Protein AF-A0A556QXB3-F1 (afdb_monomer_lite)

pLDDT: mean 83.66, std 12.21, range [44.59, 97.19]

Sequence (199 aa):
MVCLQQVVIGLSTYYIGLAGQTIAHSPTIVLRHITLFFALVALAYLLGACALFFQTKLSNVCWVYYYKKIFEELGGDIRLATAHNKIKTQNWIAGESFQTFQEASHTFVDGVSVFLNILFTVIAFTCVLGMQTSLAVCSALVLAALSMGLAKPLIQKLSKQIQSQKLDALQCRSSHLGQSIFGTIYFLAINIICRKHSA

Foldseek 3Di:
DLLVLLLLLLVLLLLQLQLVVCVPPDPVSSVVSPVSSVVSNVVSVVVVVVVVVVLVVVLVVVLVVVVVVVVCVCVVDPVCVDPVNVVVVCCCNVPPVSVVSSVVSVVVSVVVSVVSNLVSSLVSCCVRVNDPVSVVVVVVVVVVVVVVVVCVVVVVVVVVVVVVVVVVVVVVVVVVVVCVVVVVVVVVVVVVVVVVVVD

Radius of gyration: 28.88 Å; chains: 1; bounding box: 72×51×80 Å

Structure (mmCIF, N/CA/C/O backbone):
data_AF-A0A556QXB3-F1
#
_entry.id   AF-A0A556QXB3-F1
#
loop_
_atom_site.group_PDB
_atom_site.id
_atom_site.type_symbol
_atom_site.label_atom_id
_atom_site.label_alt_id
_atom_site.label_comp_id
_atom_site.label_asym_id
_atom_site.label_entity_id
_atom_site.label_seq_id
_atom_site.pdbx_PDB_ins_code
_atom_site.Cartn_x
_atom_site.Cartn_y
_atom_site.Cartn_z
_atom_site.occupancy
_atom_site.B_iso_or_equiv
_atom_site.auth_seq_id
_atom_site.auth_comp_id
_atom_site.auth_asym_id
_atom_site.auth_atom_id
_atom_site.pdbx_PDB_model_num
ATOM 1 N N . MET A 1 1 ? -8.702 -7.286 -6.454 1.00 85.94 1 MET A N 1
ATOM 2 C CA . MET A 1 1 ? -8.587 -5.997 -7.174 1.00 85.94 1 MET A CA 1
ATOM 3 C C . MET A 1 1 ? -7.267 -5.302 -6.889 1.00 85.94 1 MET A C 1
ATOM 5 O O . MET A 1 1 ? -6.533 -5.071 -7.834 1.00 85.94 1 MET A O 1
ATOM 9 N N . VAL A 1 2 ? -6.903 -5.076 -5.624 1.00 88.94 2 VAL A N 1
ATOM 10 C CA . VAL A 1 2 ? -5.624 -4.434 -5.246 1.00 88.94 2 VAL A CA 1
ATOM 11 C C . VAL A 1 2 ? -4.404 -5.169 -5.815 1.00 88.94 2 VAL A C 1
ATOM 13 O O . VAL A 1 2 ? -3.536 -4.540 -6.405 1.00 88.94 2 VAL A O 1
ATOM 16 N N . CYS A 1 3 ? -4.371 -6.506 -5.760 1.00 89.94 3 CYS A N 1
ATOM 17 C CA . CYS A 1 3 ? -3.279 -7.271 -6.376 1.00 89.94 3 CYS A CA 1
ATOM 18 C C . CYS A 1 3 ? -3.166 -7.021 -7.888 1.00 89.94 3 CYS A C 1
ATOM 20 O O . CYS A 1 3 ? -2.069 -6.835 -8.399 1.00 89.94 3 CYS A O 1
ATOM 22 N N . LEU A 1 4 ? -4.302 -6.972 -8.594 1.00 92.75 4 LEU A N 1
ATOM 23 C CA . LEU A 1 4 ? -4.335 -6.710 -10.034 1.00 92.75 4 LEU A CA 1
ATOM 24 C C . LEU A 1 4 ? -3.849 -5.290 -10.346 1.00 92.75 4 LEU A C 1
ATOM 26 O O . LEU A 1 4 ? -3.050 -5.111 -11.256 1.00 92.75 4 LEU A O 1
ATOM 30 N N . GLN A 1 5 ? -4.273 -4.299 -9.558 1.00 94.25 5 GLN A N 1
ATOM 31 C CA . GLN A 1 5 ? -3.773 -2.929 -9.665 1.00 94.25 5 GLN A CA 1
ATOM 32 C C . GLN A 1 5 ? -2.245 -2.884 -9.530 1.00 94.25 5 GLN A C 1
ATOM 34 O O . GLN A 1 5 ? -1.587 -2.255 -10.353 1.00 94.25 5 GLN A O 1
ATOM 39 N N . GLN A 1 6 ? -1.670 -3.580 -8.544 1.00 94.81 6 GLN A N 1
ATOM 40 C CA . GLN A 1 6 ? -0.217 -3.581 -8.346 1.00 94.81 6 GLN A CA 1
ATOM 41 C C . GLN A 1 6 ? 0.543 -4.308 -9.461 1.00 94.81 6 GLN A C 1
ATOM 43 O O . GLN A 1 6 ? 1.619 -3.857 -9.847 1.00 94.81 6 GLN A O 1
ATOM 48 N N . VAL A 1 7 ? -0.034 -5.360 -10.050 1.00 94.44 7 VAL A N 1
ATOM 49 C CA . VAL A 1 7 ? 0.522 -5.998 -11.257 1.00 94.44 7 VAL A CA 1
ATOM 50 C C . VAL A 1 7 ? 0.561 -5.009 -12.427 1.00 94.44 7 VAL A C 1
ATOM 52 O O . VAL A 1 7 ? 1.584 -4.894 -13.097 1.00 94.44 7 VAL A O 1
ATOM 55 N N . VAL A 1 8 ? -0.523 -4.258 -12.654 1.00 95.69 8 VAL A N 1
ATOM 56 C CA . VAL A 1 8 ? -0.597 -3.252 -13.729 1.00 95.69 8 VAL A CA 1
ATOM 57 C C . VAL A 1 8 ? 0.399 -2.110 -13.496 1.00 95.69 8 VAL A C 1
ATOM 59 O O . VAL A 1 8 ? 1.057 -1.679 -14.443 1.00 95.69 8 VAL A O 1
ATOM 62 N N . ILE A 1 9 ? 0.574 -1.660 -12.249 1.00 95.38 9 ILE A N 1
ATOM 63 C CA . ILE A 1 9 ? 1.597 -0.662 -11.902 1.00 95.38 9 ILE A CA 1
ATOM 64 C C . ILE A 1 9 ? 2.996 -1.215 -12.184 1.00 95.38 9 ILE A C 1
ATOM 66 O O . ILE A 1 9 ? 3.778 -0.548 -12.854 1.00 95.38 9 ILE A O 1
ATOM 70 N N . GLY A 1 10 ? 3.298 -2.445 -11.766 1.00 94.06 10 GLY A N 1
ATOM 71 C CA . GLY A 1 10 ? 4.579 -3.092 -12.059 1.00 94.06 10 GLY A CA 1
ATOM 72 C C . GLY A 1 10 ? 4.869 -3.204 -13.558 1.00 94.06 10 GLY A C 1
ATOM 73 O O . GLY A 1 10 ? 5.966 -2.873 -14.007 1.00 94.06 10 GLY A O 1
ATOM 74 N N . LEU A 1 11 ? 3.865 -3.592 -14.352 1.00 94.69 11 LEU A N 1
ATOM 75 C CA . LEU A 1 11 ? 3.938 -3.598 -15.817 1.00 94.69 11 LEU A CA 1
ATOM 76 C C . LEU A 1 11 ? 4.196 -2.199 -16.387 1.00 94.69 11 LEU A C 1
ATOM 78 O O . LEU A 1 11 ? 4.993 -2.053 -17.310 1.00 94.69 11 LEU A O 1
ATOM 82 N N . SER A 1 12 ? 3.572 -1.155 -15.834 1.00 96.06 12 SER A N 1
ATOM 83 C CA . SER A 1 12 ? 3.865 0.220 -16.250 1.00 96.06 12 SER A CA 1
ATOM 84 C C . SER A 1 12 ? 5.333 0.579 -15.976 1.00 96.06 12 SER A C 1
ATOM 86 O O . SER A 1 12 ? 6.027 1.062 -16.873 1.00 96.06 12 SER A O 1
ATOM 88 N N . THR A 1 13 ? 5.853 0.228 -14.795 1.00 93.81 13 THR A N 1
ATOM 89 C CA . THR A 1 13 ? 7.255 0.448 -14.415 1.00 93.81 13 THR A CA 1
ATOM 90 C C . THR A 1 13 ? 8.225 -0.283 -15.350 1.00 93.81 13 THR A C 1
ATOM 92 O O . THR A 1 13 ? 9.286 0.236 -15.699 1.00 93.81 13 THR A O 1
ATOM 95 N N . TYR A 1 14 ? 7.844 -1.466 -15.828 1.00 94.62 14 TYR A N 1
ATOM 96 C CA . TYR A 1 14 ? 8.603 -2.201 -16.835 1.00 94.62 14 TYR A CA 1
ATOM 97 C C . TYR A 1 14 ? 8.703 -1.425 -18.162 1.00 94.62 14 TYR A C 1
ATOM 99 O O . TYR A 1 14 ? 9.798 -1.265 -18.704 1.00 94.62 14 TYR A O 1
ATOM 107 N N . TYR A 1 15 ? 7.595 -0.867 -18.662 1.00 94.62 15 TYR A N 1
ATOM 108 C CA . TYR A 1 15 ? 7.603 -0.106 -19.918 1.00 94.62 15 TYR A CA 1
ATOM 109 C C . TYR A 1 15 ? 8.379 1.209 -19.840 1.00 94.62 15 TYR A C 1
ATOM 111 O O . TYR A 1 15 ? 9.057 1.558 -20.808 1.00 94.62 15 TYR A O 1
ATOM 119 N N . ILE A 1 16 ? 8.337 1.925 -18.711 1.00 93.00 16 ILE A N 1
ATOM 120 C CA . ILE A 1 16 ? 9.161 3.136 -18.559 1.00 93.00 16 ILE A CA 1
ATOM 121 C C . ILE A 1 16 ? 10.653 2.789 -18.474 1.00 93.00 16 ILE A C 1
ATOM 123 O O . ILE A 1 16 ? 11.480 3.491 -19.054 1.00 93.00 16 ILE A O 1
ATOM 127 N N . GLY A 1 17 ? 11.001 1.658 -17.851 1.00 90.62 17 GLY A N 1
ATOM 128 C CA . GLY A 1 17 ? 12.359 1.126 -17.898 1.00 90.62 17 GLY A CA 1
ATOM 129 C C . GLY A 1 17 ? 12.805 0.837 -19.335 1.00 90.62 17 GLY A C 1
ATOM 130 O O . GLY A 1 17 ? 13.884 1.265 -19.745 1.00 90.62 17 GLY A O 1
ATOM 131 N N . LEU A 1 18 ? 11.972 0.134 -20.116 1.00 91.81 18 LEU A N 1
ATOM 132 C CA . LEU A 1 18 ? 12.269 -0.193 -21.517 1.00 91.81 18 LEU A CA 1
ATOM 133 C C . LEU A 1 18 ? 12.433 1.064 -22.374 1.00 91.81 18 LEU A C 1
ATOM 135 O O . LEU A 1 18 ? 13.310 1.114 -23.239 1.00 91.81 18 LEU A O 1
ATOM 139 N N . ALA A 1 19 ? 11.611 2.090 -22.141 1.00 91.56 19 ALA A N 1
ATOM 140 C CA . ALA A 1 19 ? 11.754 3.385 -22.798 1.00 91.56 19 ALA A CA 1
ATOM 141 C C . ALA A 1 19 ? 13.130 4.007 -22.506 1.00 91.56 19 ALA A C 1
ATOM 143 O O . ALA A 1 19 ? 13.798 4.468 -23.429 1.00 91.56 19 ALA A O 1
ATOM 144 N N . GLY A 1 20 ? 13.586 3.943 -21.250 1.00 88.69 20 GLY A N 1
ATOM 145 C CA . GLY A 1 20 ? 14.919 4.398 -20.852 1.00 88.69 20 GLY A CA 1
ATOM 146 C C . GLY A 1 20 ? 16.049 3.629 -21.544 1.00 88.69 20 GLY A C 1
ATOM 147 O O . GLY A 1 20 ? 16.984 4.241 -22.052 1.00 88.69 20 GLY A O 1
ATOM 148 N N . GLN A 1 21 ? 15.944 2.301 -21.639 1.00 87.62 21 GLN A N 1
ATOM 149 C CA . GLN A 1 21 ? 16.959 1.466 -22.296 1.00 87.62 21 GLN A CA 1
ATOM 150 C C . GLN A 1 21 ? 17.029 1.698 -23.815 1.00 87.62 21 GLN A C 1
ATOM 152 O O . GLN A 1 21 ? 18.104 1.658 -24.411 1.00 87.62 21 GLN A O 1
ATOM 157 N N . THR A 1 22 ? 15.886 1.949 -24.455 1.00 89.38 22 THR A N 1
ATOM 158 C CA . THR A 1 22 ? 15.776 2.082 -25.920 1.00 89.38 22 THR A CA 1
ATOM 159 C C . THR A 1 22 ? 15.989 3.507 -26.436 1.00 89.38 22 THR A C 1
ATOM 161 O O . THR A 1 22 ? 15.937 3.729 -27.649 1.00 89.38 22 THR A O 1
ATOM 164 N N . ILE A 1 23 ? 16.295 4.461 -25.546 1.00 89.00 23 ILE A N 1
ATOM 165 C CA . ILE A 1 23 ? 16.375 5.894 -25.867 1.00 89.00 23 ILE A CA 1
ATOM 166 C C . ILE A 1 23 ? 17.389 6.222 -26.969 1.00 89.00 23 ILE A C 1
ATOM 168 O O . ILE A 1 23 ? 17.160 7.121 -27.772 1.00 89.00 23 ILE A O 1
ATOM 172 N N . ALA A 1 24 ? 18.479 5.454 -27.051 1.00 84.50 24 ALA A N 1
ATOM 173 C CA . ALA A 1 24 ? 19.550 5.667 -28.021 1.00 84.50 24 ALA A CA 1
ATOM 174 C C . ALA A 1 24 ? 19.296 5.021 -29.398 1.00 84.50 24 ALA A C 1
ATOM 176 O O . ALA A 1 24 ? 20.058 5.275 -30.324 1.00 84.50 24 ALA A O 1
ATOM 177 N N . HIS A 1 25 ? 18.282 4.156 -29.540 1.00 82.94 25 HIS A N 1
ATOM 178 C CA . HIS A 1 25 ? 18.105 3.335 -30.749 1.00 82.94 25 HIS A CA 1
ATOM 179 C C . HIS A 1 25 ? 17.054 3.893 -31.715 1.00 82.94 25 HIS A C 1
ATOM 181 O O . HIS A 1 25 ? 17.314 3.991 -32.911 1.00 82.94 25 HIS A O 1
ATOM 187 N N . SER A 1 26 ? 15.852 4.236 -31.235 1.00 88.69 26 SER A N 1
ATOM 188 C CA . SER A 1 26 ? 14.794 4.765 -32.106 1.00 88.69 26 SER A CA 1
ATOM 189 C C . SER A 1 26 ? 13.739 5.561 -31.329 1.00 88.69 26 SER A C 1
ATOM 191 O O . SER A 1 26 ? 13.094 5.001 -30.436 1.00 88.69 26 SER A O 1
ATOM 193 N N . PRO A 1 27 ? 13.474 6.828 -31.702 1.00 88.44 27 PRO A N 1
ATOM 194 C CA . PRO A 1 27 ? 12.491 7.665 -31.013 1.00 88.44 27 PRO A CA 1
ATOM 195 C C . PRO A 1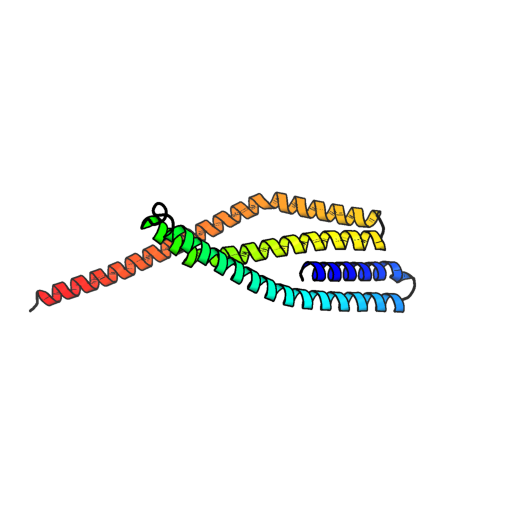 27 ? 11.060 7.117 -31.126 1.00 88.44 27 PRO A C 1
ATOM 197 O O . PRO A 1 27 ? 10.264 7.264 -30.201 1.00 88.44 27 PRO A O 1
ATOM 200 N N . THR A 1 28 ? 10.722 6.429 -32.220 1.00 91.06 28 THR A N 1
ATOM 201 C CA . THR A 1 28 ? 9.375 5.884 -32.451 1.00 91.06 28 THR A CA 1
ATOM 202 C C . THR A 1 28 ? 9.051 4.729 -31.500 1.00 91.06 28 THR A C 1
ATOM 204 O O . THR A 1 28 ? 7.928 4.615 -31.008 1.00 91.06 28 THR A O 1
ATOM 207 N N . ILE A 1 29 ? 10.043 3.883 -31.199 1.00 91.44 29 ILE A N 1
ATOM 208 C CA . ILE A 1 29 ? 9.900 2.767 -30.251 1.00 91.44 29 ILE A CA 1
ATOM 209 C C . ILE A 1 29 ? 9.751 3.300 -28.822 1.00 91.44 29 ILE A C 1
ATOM 211 O O . ILE A 1 29 ? 8.894 2.828 -28.073 1.00 91.44 29 ILE A O 1
ATOM 215 N N . VAL A 1 30 ? 10.540 4.317 -28.467 1.00 92.88 30 VAL A N 1
ATOM 216 C CA . VAL A 1 30 ? 10.474 4.991 -27.163 1.00 92.88 30 VAL A CA 1
ATOM 217 C C . VAL A 1 30 ? 9.092 5.602 -26.946 1.00 92.88 30 VAL A C 1
ATOM 219 O O . VAL A 1 30 ? 8.478 5.359 -25.908 1.00 92.88 30 VAL A O 1
ATOM 222 N N . LEU A 1 31 ? 8.561 6.318 -27.945 1.00 93.69 31 LEU A N 1
ATOM 223 C CA . LEU A 1 31 ? 7.226 6.912 -27.873 1.00 93.69 31 LEU A CA 1
ATOM 224 C C . LEU A 1 31 ? 6.158 5.846 -27.589 1.00 93.69 31 LEU A C 1
ATOM 226 O O . LEU A 1 31 ? 5.332 6.030 -26.700 1.00 93.69 31 LEU A O 1
ATOM 230 N N . ARG A 1 32 ? 6.221 4.694 -28.272 1.00 94.44 32 ARG A N 1
ATOM 231 C CA . ARG A 1 32 ? 5.293 3.575 -28.045 1.00 94.44 32 ARG A CA 1
ATOM 232 C C . ARG A 1 32 ? 5.353 3.054 -26.607 1.00 94.44 32 ARG A C 1
ATOM 234 O O . ARG A 1 32 ? 4.306 2.816 -26.009 1.00 94.44 32 ARG A O 1
ATOM 241 N N . HIS A 1 33 ? 6.549 2.876 -26.042 1.00 94.19 33 HIS A N 1
ATOM 242 C CA . HIS A 1 33 ? 6.704 2.435 -24.651 1.00 94.19 33 HIS A CA 1
ATOM 243 C C . HIS A 1 33 ? 6.162 3.467 -23.653 1.00 94.19 33 HIS A C 1
ATOM 245 O O . HIS A 1 33 ? 5.475 3.091 -22.706 1.00 94.19 33 HIS A O 1
ATOM 251 N N . ILE A 1 34 ? 6.392 4.761 -23.898 1.00 94.50 34 ILE A N 1
ATOM 252 C CA . ILE A 1 34 ? 5.845 5.846 -23.071 1.00 94.50 34 ILE A CA 1
ATOM 253 C C . ILE A 1 34 ? 4.310 5.865 -23.138 1.00 94.50 34 ILE A C 1
ATOM 255 O O . ILE A 1 34 ? 3.650 5.982 -22.105 1.00 94.50 34 ILE A O 1
ATOM 259 N N . THR A 1 35 ? 3.713 5.699 -24.321 1.00 96.00 35 THR A N 1
ATOM 260 C CA . THR A 1 35 ? 2.250 5.620 -24.460 1.00 96.00 35 THR A CA 1
ATOM 261 C C . THR A 1 35 ? 1.674 4.434 -23.684 1.00 96.00 35 THR A C 1
ATOM 263 O O . THR A 1 35 ? 0.687 4.595 -22.967 1.00 96.00 35 THR A O 1
ATOM 266 N N . LEU A 1 36 ? 2.303 3.257 -23.777 1.00 95.50 36 LEU A N 1
ATOM 267 C CA . LEU A 1 36 ? 1.885 2.071 -23.023 1.00 95.50 36 LEU A CA 1
ATOM 268 C C . LEU A 1 36 ? 2.019 2.268 -21.509 1.00 95.50 36 LEU A C 1
ATOM 270 O O . LEU A 1 36 ? 1.121 1.869 -20.769 1.00 95.50 36 LEU A O 1
ATOM 274 N N . PHE A 1 37 ? 3.088 2.927 -21.051 1.00 96.56 37 PHE A N 1
ATOM 275 C CA . PHE A 1 37 ? 3.251 3.311 -19.648 1.00 96.56 37 PHE A CA 1
ATOM 276 C C . PHE A 1 37 ? 2.049 4.126 -19.154 1.00 96.56 37 PHE A C 1
ATOM 278 O O . PHE A 1 37 ? 1.389 3.717 -18.198 1.00 96.56 37 PHE A O 1
ATOM 285 N N . PHE A 1 38 ? 1.706 5.225 -19.832 1.00 96.94 38 PHE A N 1
ATOM 286 C CA . PHE A 1 38 ? 0.586 6.073 -19.413 1.00 96.94 38 PHE A CA 1
ATOM 287 C C . PHE A 1 38 ? -0.769 5.363 -19.505 1.00 96.94 38 PHE A C 1
ATOM 289 O O . PHE A 1 38 ? -1.607 5.541 -18.620 1.00 96.94 38 PHE A O 1
ATOM 296 N N . ALA A 1 39 ? -0.983 4.523 -20.522 1.00 97.19 39 ALA A N 1
ATOM 297 C CA . ALA A 1 39 ? -2.210 3.737 -20.649 1.00 97.19 39 ALA A CA 1
ATOM 298 C C . ALA A 1 39 ? -2.396 2.764 -19.471 1.00 97.19 39 ALA A C 1
ATOM 300 O O . ALA A 1 39 ? -3.490 2.657 -18.913 1.00 97.19 39 ALA A O 1
ATOM 301 N N . LEU A 1 40 ? -1.323 2.088 -19.048 1.00 97.12 40 LEU A N 1
ATOM 302 C CA . LEU A 1 40 ? -1.359 1.176 -17.905 1.00 97.12 40 LEU A CA 1
ATOM 303 C C . LEU A 1 40 ? -1.519 1.917 -16.578 1.00 97.12 40 LEU A C 1
ATOM 305 O O . LEU A 1 40 ? -2.288 1.470 -15.732 1.00 97.12 40 LEU A O 1
ATOM 309 N N . VAL A 1 41 ? -0.861 3.064 -16.403 1.00 95.06 41 VAL A N 1
ATOM 310 C CA . VAL A 1 41 ? -1.058 3.914 -15.217 1.00 95.06 41 VAL A CA 1
ATOM 311 C C . VAL A 1 41 ? -2.518 4.366 -15.110 1.00 95.06 41 VAL A C 1
ATOM 313 O O . VAL A 1 41 ? -3.118 4.256 -14.041 1.00 95.06 41 VAL A O 1
ATOM 316 N N . ALA A 1 42 ? -3.130 4.797 -16.216 1.00 96.12 42 ALA A N 1
ATOM 317 C CA . ALA A 1 42 ? -4.546 5.160 -16.241 1.00 96.12 42 ALA A CA 1
ATOM 318 C C . ALA A 1 42 ? -5.450 3.974 -15.857 1.00 96.12 42 ALA A C 1
ATOM 320 O O . ALA A 1 42 ? -6.352 4.120 -15.029 1.00 96.12 42 ALA A O 1
ATOM 321 N N . LEU A 1 43 ? -5.173 2.780 -16.391 1.00 96.12 43 LEU A N 1
ATOM 322 C CA . LEU A 1 43 ? -5.896 1.561 -16.026 1.00 96.12 43 LEU A CA 1
ATOM 323 C C . LEU A 1 43 ? -5.724 1.211 -14.539 1.00 96.12 43 LEU A C 1
ATOM 325 O O . LEU A 1 43 ? -6.695 0.846 -13.877 1.00 96.12 43 LEU A O 1
ATOM 329 N N . ALA A 1 44 ? -4.516 1.352 -13.991 1.00 94.94 44 ALA A N 1
ATOM 330 C CA . ALA A 1 44 ? -4.258 1.133 -12.574 1.00 94.94 44 ALA A CA 1
ATOM 331 C C . ALA A 1 44 ? -5.064 2.096 -11.691 1.00 94.94 44 ALA A C 1
ATOM 333 O O . ALA A 1 44 ? -5.607 1.669 -10.672 1.00 94.94 44 ALA A O 1
ATOM 334 N N . TYR A 1 45 ? -5.202 3.364 -12.086 1.00 93.62 45 TYR A N 1
ATOM 335 C CA . TYR A 1 45 ? -6.039 4.318 -11.354 1.00 93.62 45 TYR A CA 1
ATOM 336 C C . TYR A 1 45 ? -7.525 3.955 -11.394 1.00 93.62 45 TYR A C 1
ATOM 338 O O . TYR A 1 45 ? -8.190 4.032 -10.360 1.00 93.62 45 TYR A O 1
ATOM 346 N N . LEU A 1 46 ? -8.037 3.484 -12.535 1.00 94.81 46 LEU A N 1
ATOM 347 C CA . LEU A 1 46 ? -9.412 2.980 -12.625 1.00 94.81 46 LEU A CA 1
ATOM 348 C C . LEU A 1 46 ? -9.631 1.775 -11.701 1.00 94.81 46 LEU A C 1
ATOM 350 O O . LEU A 1 46 ? -10.605 1.733 -10.948 1.00 94.81 46 LEU A O 1
ATOM 354 N N . LEU A 1 47 ? -8.694 0.823 -11.694 1.00 94.25 47 LEU A N 1
ATOM 355 C CA . LEU A 1 47 ? -8.739 -0.325 -10.786 1.00 94.25 47 LEU A CA 1
ATOM 356 C C . LEU A 1 47 ? -8.665 0.098 -9.314 1.00 94.25 47 LEU A C 1
ATOM 358 O O . LEU A 1 47 ? -9.357 -0.493 -8.485 1.00 94.25 47 LEU A O 1
ATOM 362 N N . GLY A 1 48 ? -7.872 1.124 -8.996 1.00 91.69 48 GLY A N 1
ATOM 363 C CA . GLY A 1 48 ? -7.783 1.705 -7.657 1.00 91.69 48 GLY A CA 1
ATOM 364 C C . GLY A 1 48 ? -9.104 2.316 -7.192 1.00 91.69 48 GLY A C 1
ATOM 365 O O . GLY A 1 48 ? -9.549 2.041 -6.078 1.00 91.69 48 GLY A O 1
ATOM 366 N N . ALA A 1 49 ? -9.792 3.057 -8.064 1.00 90.56 49 ALA A N 1
ATOM 367 C CA . ALA A 1 49 ? -11.119 3.594 -7.766 1.00 90.56 49 ALA A CA 1
ATOM 368 C C . ALA A 1 49 ? -12.139 2.473 -7.489 1.00 90.56 49 ALA A C 1
ATOM 370 O O . ALA A 1 49 ? -12.898 2.538 -6.520 1.00 90.56 49 ALA A O 1
ATOM 371 N N . CYS A 1 50 ? -12.119 1.396 -8.282 1.00 90.88 50 CYS A N 1
ATOM 372 C CA . CYS A 1 50 ? -12.956 0.225 -8.019 1.00 90.88 50 CYS A CA 1
ATOM 373 C C . CYS A 1 50 ? -12.578 -0.476 -6.705 1.00 90.88 50 CYS A C 1
ATOM 375 O O . CYS A 1 50 ? -13.460 -0.914 -5.967 1.00 90.88 50 CYS A O 1
ATOM 377 N N . ALA A 1 51 ? -11.285 -0.595 -6.395 1.00 89.94 51 ALA A N 1
ATOM 378 C CA . ALA A 1 51 ? -10.813 -1.231 -5.170 1.00 89.94 51 ALA A CA 1
ATOM 379 C C . ALA A 1 51 ? -11.330 -0.511 -3.916 1.00 89.94 51 ALA A C 1
ATOM 381 O O . ALA A 1 51 ? -11.779 -1.188 -2.989 1.00 89.94 51 ALA A O 1
ATOM 382 N N . LEU A 1 52 ? -11.359 0.826 -3.931 1.00 88.44 52 LEU A N 1
ATOM 383 C CA . LEU A 1 52 ? -11.898 1.639 -2.840 1.00 88.44 52 LEU A CA 1
ATOM 384 C C . LEU A 1 52 ? -13.364 1.291 -2.541 1.00 88.44 52 LEU A C 1
ATOM 386 O O . LEU A 1 52 ? -13.733 1.069 -1.391 1.00 88.44 52 LEU A O 1
ATOM 390 N N . PHE A 1 53 ? -14.190 1.143 -3.581 1.00 88.81 53 PHE A N 1
ATOM 391 C CA . PHE A 1 53 ? -15.593 0.750 -3.421 1.00 88.81 53 PHE A CA 1
ATOM 392 C C . PHE A 1 53 ? -15.742 -0.611 -2.718 1.00 88.81 53 PHE A C 1
ATOM 394 O O . PHE A 1 53 ? -16.542 -0.767 -1.790 1.00 88.81 53 PHE A O 1
ATOM 401 N N . PHE A 1 54 ? -14.948 -1.606 -3.126 1.00 87.00 54 PHE A N 1
ATOM 402 C CA . PHE A 1 54 ? -14.972 -2.929 -2.496 1.00 87.00 54 PHE A CA 1
ATOM 403 C C . PHE A 1 54 ? -14.454 -2.907 -1.059 1.00 87.00 54 PHE A C 1
ATOM 405 O O . PHE A 1 54 ? -14.970 -3.639 -0.218 1.00 87.00 54 PHE A O 1
ATOM 412 N N . GLN A 1 55 ? -13.468 -2.066 -0.769 1.00 86.94 55 GLN A N 1
ATOM 413 C CA . GLN A 1 55 ? -12.908 -1.904 0.564 1.00 86.94 55 GLN A CA 1
ATOM 414 C C . GLN A 1 55 ? -13.924 -1.308 1.539 1.00 86.94 55 GLN A C 1
ATOM 416 O O . GLN A 1 55 ? -14.126 -1.862 2.619 1.00 86.94 55 GLN A O 1
ATOM 421 N N . THR A 1 56 ? -14.644 -0.256 1.138 1.00 87.75 56 THR A N 1
ATOM 422 C CA . THR A 1 56 ? -15.736 0.301 1.949 1.00 87.75 56 THR A CA 1
ATOM 423 C C . THR A 1 56 ? -16.832 -0.740 2.184 1.00 87.75 56 THR A C 1
ATOM 425 O O . THR A 1 56 ? -17.313 -0.901 3.306 1.00 87.75 56 THR A O 1
ATOM 428 N N . LYS A 1 57 ? -17.197 -1.510 1.149 1.00 88.75 57 LYS A N 1
ATOM 429 C CA . LYS A 1 57 ? -18.177 -2.596 1.281 1.00 88.75 57 LYS A CA 1
ATOM 430 C C . LYS A 1 57 ? -17.707 -3.674 2.262 1.00 88.75 57 LYS A C 1
ATOM 432 O O . LYS A 1 57 ? -18.498 -4.118 3.090 1.00 88.75 57 LYS A O 1
ATOM 437 N N . LEU A 1 58 ? -16.438 -4.076 2.191 1.00 84.88 58 LEU A N 1
ATOM 438 C CA . LEU A 1 58 ? -15.845 -5.053 3.102 1.00 84.88 58 LEU A CA 1
ATOM 439 C C . LEU A 1 58 ? -15.859 -4.544 4.547 1.00 84.88 58 LEU A C 1
ATOM 441 O O . LEU A 1 58 ? -16.305 -5.267 5.434 1.00 84.88 58 LEU A O 1
ATOM 445 N N . SER A 1 59 ? -15.446 -3.293 4.768 1.00 87.75 59 SER A N 1
ATOM 446 C CA . SER A 1 59 ? -15.463 -2.656 6.087 1.00 87.75 59 SER A CA 1
ATOM 447 C C . SER A 1 59 ? -16.866 -2.680 6.705 1.00 87.75 59 SER A C 1
ATOM 449 O O . SER A 1 59 ? -17.041 -3.124 7.840 1.00 87.75 59 SER A O 1
ATOM 451 N N . ASN A 1 60 ? -17.890 -2.336 5.916 1.00 88.56 60 ASN A N 1
ATOM 452 C CA . ASN A 1 60 ? -19.285 -2.376 6.356 1.00 88.56 60 ASN A CA 1
ATOM 453 C C . ASN A 1 60 ? -19.758 -3.795 6.710 1.00 88.56 60 ASN A C 1
ATOM 455 O O . ASN A 1 60 ? -20.460 -3.979 7.703 1.00 88.56 60 ASN A O 1
ATOM 459 N N . VAL A 1 61 ? -19.379 -4.811 5.929 1.00 89.81 61 VAL A N 1
ATOM 460 C CA . VAL A 1 61 ? -19.742 -6.210 6.218 1.00 89.81 61 VAL A CA 1
ATOM 461 C C . VAL A 1 61 ? -19.071 -6.697 7.503 1.00 89.81 61 VAL A C 1
ATOM 463 O O . VAL A 1 61 ? -19.742 -7.281 8.355 1.00 89.81 61 VAL A O 1
ATOM 466 N N . CYS A 1 62 ? -17.774 -6.427 7.674 1.00 87.19 62 CYS A N 1
ATOM 467 C CA . CYS A 1 62 ? -17.039 -6.764 8.894 1.00 87.19 62 CYS A CA 1
ATOM 468 C C . CYS A 1 62 ? -17.648 -6.079 10.121 1.00 87.19 62 CYS A C 1
ATOM 470 O O . CYS A 1 62 ? -17.824 -6.722 11.154 1.00 87.19 62 CYS A O 1
ATOM 472 N N . TRP A 1 63 ? -18.030 -4.809 9.982 1.00 89.69 63 TRP A N 1
ATOM 473 C CA . TRP A 1 63 ? -18.703 -4.051 11.027 1.00 89.69 63 TRP A CA 1
ATOM 474 C C . TRP A 1 63 ? -20.040 -4.680 11.436 1.00 89.69 63 TRP A C 1
ATOM 476 O O . TRP A 1 63 ? -20.262 -4.940 12.617 1.00 89.69 63 TRP A O 1
ATOM 486 N N . VAL A 1 64 ? -20.911 -4.994 10.472 1.00 89.50 64 VAL A N 1
ATOM 487 C CA . VAL A 1 64 ? -22.216 -5.623 10.745 1.00 89.50 64 VAL A CA 1
ATOM 488 C C . VAL A 1 64 ? -22.050 -6.990 11.408 1.00 89.50 64 VAL A C 1
ATOM 490 O O . VAL A 1 64 ? -22.783 -7.312 12.344 1.00 89.50 64 VAL A O 1
ATOM 493 N N . TYR A 1 65 ? -21.093 -7.796 10.946 1.00 90.50 65 TYR A N 1
ATOM 494 C CA . TYR A 1 65 ? -20.810 -9.101 11.541 1.00 90.50 65 TYR A CA 1
ATOM 495 C C . TYR A 1 65 ? -20.309 -8.969 12.984 1.00 90.50 65 TYR A C 1
ATOM 497 O O . TYR A 1 65 ? -20.815 -9.643 13.880 1.00 90.50 65 TYR A O 1
ATOM 505 N N . TYR A 1 66 ? -19.361 -8.060 13.220 1.00 90.38 66 TYR A N 1
ATOM 506 C CA . TYR A 1 66 ? -18.848 -7.767 14.554 1.00 90.38 66 TYR A CA 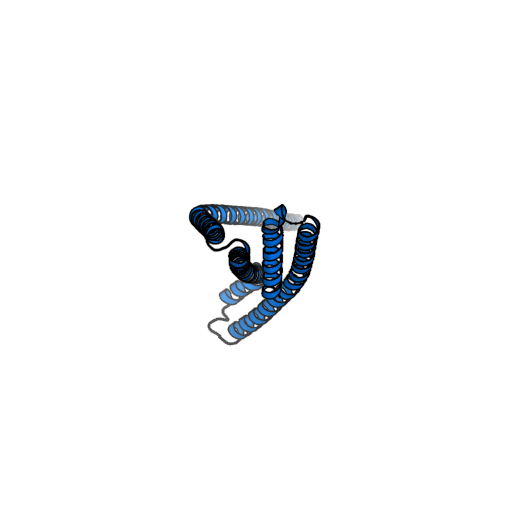1
ATOM 507 C C . TYR A 1 66 ? -19.959 -7.297 15.497 1.00 90.38 66 TYR A C 1
ATOM 509 O O . TYR A 1 66 ? -20.075 -7.803 16.611 1.00 90.38 66 TYR A O 1
ATOM 517 N N . TYR A 1 67 ? -20.813 -6.383 15.031 1.00 89.06 67 TYR A N 1
ATOM 518 C CA . TYR A 1 67 ? -21.946 -5.875 15.796 1.00 89.06 67 TYR A CA 1
ATOM 519 C C . TYR A 1 67 ? -22.876 -7.010 16.237 1.00 89.06 67 TYR A C 1
ATOM 521 O O . TYR A 1 67 ? -23.157 -7.144 17.426 1.00 89.06 67 TYR A O 1
ATOM 529 N N . LYS A 1 68 ? -23.311 -7.865 15.301 1.00 88.94 68 LYS A N 1
ATOM 530 C CA . LYS A 1 68 ? -24.189 -9.004 15.616 1.00 88.94 68 LYS A CA 1
ATOM 531 C C . LYS A 1 68 ? -23.556 -9.935 16.647 1.00 88.94 68 LYS A C 1
ATOM 533 O O . LYS A 1 68 ? -24.189 -10.242 17.652 1.00 88.94 68 LYS A O 1
ATOM 538 N N . LYS A 1 69 ? -22.287 -10.292 16.441 1.00 90.12 69 LYS A N 1
ATOM 539 C CA . LYS A 1 69 ? -21.549 -11.181 17.339 1.00 90.12 69 LYS A CA 1
ATOM 540 C C . LYS A 1 69 ? -21.433 -10.617 18.759 1.00 90.12 69 LYS A C 1
ATOM 542 O O . LYS A 1 69 ? -21.648 -11.344 19.721 1.00 90.12 69 LYS A O 1
ATOM 547 N N . ILE A 1 70 ? -21.140 -9.323 18.904 1.00 88.31 70 ILE A N 1
ATOM 548 C CA . ILE A 1 70 ? -21.040 -8.681 20.223 1.00 88.31 70 ILE A CA 1
ATOM 549 C C . ILE A 1 70 ? -22.381 -8.721 20.962 1.00 88.31 70 ILE A C 1
ATOM 551 O O . ILE A 1 70 ? -22.399 -8.992 22.159 1.00 88.31 70 ILE A O 1
ATOM 555 N N . PHE A 1 71 ? -23.500 -8.467 20.279 1.00 85.62 71 PHE A N 1
ATOM 556 C CA . PHE A 1 71 ? -24.822 -8.522 20.912 1.00 85.62 71 PHE A CA 1
ATOM 557 C C . PHE A 1 71 ? -25.234 -9.946 21.298 1.00 85.62 71 PHE A C 1
ATOM 559 O O . PHE A 1 71 ? -25.826 -10.130 22.361 1.00 85.62 71 PHE A O 1
ATOM 566 N N . GLU A 1 72 ? -24.891 -10.943 20.483 1.00 88.56 72 GLU A N 1
ATOM 567 C CA . GLU A 1 72 ? -25.092 -12.357 20.816 1.00 88.56 72 GLU A CA 1
ATOM 568 C C . GLU A 1 72 ? -24.276 -12.764 22.053 1.00 88.56 72 GLU A C 1
ATOM 570 O O . GLU A 1 72 ? -24.824 -13.367 22.975 1.00 88.56 72 GLU A O 1
ATOM 575 N N . GLU A 1 73 ? -23.002 -12.367 22.139 1.00 86.88 73 GLU A N 1
ATOM 576 C CA . GLU A 1 73 ? -22.143 -12.659 23.296 1.00 86.88 73 GLU A CA 1
ATOM 577 C C . GLU A 1 73 ? -22.596 -11.917 24.569 1.00 86.88 73 GLU A C 1
ATOM 579 O O . GLU A 1 73 ? -22.652 -12.516 25.644 1.00 86.88 73 GLU A O 1
ATOM 584 N N . LEU A 1 74 ? -22.986 -10.637 24.468 1.00 85.56 74 LEU A N 1
ATOM 585 C CA . LEU A 1 74 ? -23.492 -9.873 25.619 1.00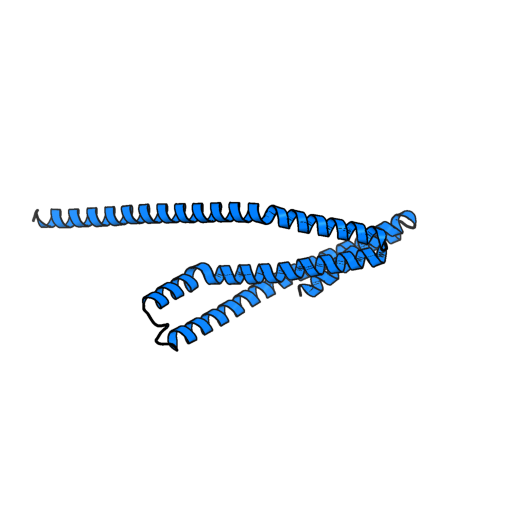 85.56 74 LEU A CA 1
ATOM 586 C C . LEU A 1 74 ? -24.853 -10.377 26.118 1.00 85.56 74 LEU A C 1
ATOM 588 O O . LEU A 1 74 ? -25.161 -10.229 27.301 1.00 85.56 74 LEU A O 1
ATOM 592 N N . GLY A 1 75 ? -25.687 -10.892 25.212 1.00 81.56 75 GLY A N 1
ATOM 593 C CA . GLY A 1 75 ? -26.995 -11.458 25.534 1.00 81.56 75 GLY A CA 1
ATOM 594 C C . GLY A 1 75 ? -26.917 -12.891 26.064 1.00 81.56 75 GLY A C 1
ATOM 595 O O . GLY A 1 75 ? -27.756 -13.276 26.874 1.00 81.56 75 GLY A O 1
ATOM 596 N N . GLY A 1 76 ? -25.917 -13.662 25.626 1.00 83.62 76 GLY A N 1
ATOM 597 C CA . GLY A 1 76 ? -25.745 -15.074 25.973 1.00 83.62 76 GLY A CA 1
ATOM 598 C C . GLY A 1 76 ? -25.015 -15.334 27.293 1.00 83.62 76 GLY A C 1
ATOM 599 O O . GLY A 1 76 ? -25.264 -16.363 27.919 1.00 83.62 76 GLY A O 1
ATOM 600 N N . ASP A 1 77 ? -24.149 -14.422 27.749 1.00 85.31 77 ASP A N 1
ATOM 601 C CA . ASP A 1 77 ? -23.403 -14.584 29.003 1.00 85.31 77 ASP A CA 1
ATOM 602 C C . ASP A 1 77 ? -23.866 -13.596 30.088 1.00 85.31 77 ASP A C 1
ATOM 604 O O . ASP A 1 77 ? -23.606 -12.389 30.043 1.00 85.31 77 ASP A O 1
ATOM 608 N N . ILE A 1 78 ? -24.503 -14.134 31.135 1.00 80.25 78 ILE A N 1
ATOM 609 C CA . ILE A 1 78 ? -24.970 -13.379 32.309 1.00 80.25 78 ILE A CA 1
ATOM 610 C C . ILE A 1 78 ? -23.817 -12.613 32.985 1.00 80.25 78 ILE A C 1
ATOM 612 O O . ILE A 1 78 ? -24.040 -11.531 33.531 1.00 80.25 78 ILE A O 1
ATOM 616 N N . ARG A 1 79 ? -22.574 -13.115 32.916 1.00 81.81 79 ARG A N 1
ATOM 617 C CA . ARG A 1 79 ? -21.389 -12.449 33.491 1.00 81.81 79 ARG A CA 1
ATOM 618 C C . ARG A 1 79 ? -21.030 -11.166 32.746 1.00 81.81 79 ARG A C 1
ATOM 620 O O . ARG A 1 79 ? -20.509 -10.226 33.346 1.00 81.81 79 ARG A O 1
ATOM 627 N N . LEU A 1 80 ? -21.312 -11.117 31.447 1.00 79.44 80 LEU A N 1
ATOM 628 C CA . LEU A 1 80 ? -21.050 -9.959 30.597 1.00 79.44 80 LEU A CA 1
ATOM 629 C C . LEU A 1 80 ? -22.224 -8.975 30.591 1.00 79.44 80 LEU A C 1
ATOM 631 O O . LEU A 1 80 ? -22.000 -7.782 30.402 1.00 79.44 80 LEU A O 1
ATOM 635 N N . ALA A 1 81 ? -23.440 -9.427 30.903 1.00 78.81 81 ALA A N 1
ATOM 636 C CA . ALA A 1 81 ? -24.674 -8.638 30.895 1.00 78.81 81 ALA A CA 1
ATOM 637 C C . ALA A 1 81 ? -24.840 -7.634 32.064 1.00 78.81 81 ALA A C 1
ATOM 639 O O . ALA A 1 81 ? -25.964 -7.216 32.370 1.00 78.81 81 ALA A O 1
ATOM 640 N N . THR A 1 82 ? -23.753 -7.207 32.712 1.00 85.56 82 THR A N 1
ATOM 641 C CA . THR A 1 82 ? -23.798 -6.189 33.775 1.00 85.56 82 THR A CA 1
ATOM 642 C C . THR A 1 82 ? -24.133 -4.802 33.213 1.00 85.56 82 THR A C 1
ATOM 644 O O . THR A 1 82 ? -23.820 -4.485 32.064 1.00 85.56 82 THR A O 1
ATOM 647 N N . ALA A 1 83 ? -24.749 -3.934 34.024 1.00 82.88 83 ALA A N 1
ATOM 648 C CA . ALA A 1 83 ? -25.081 -2.564 33.614 1.00 82.88 83 ALA A CA 1
ATOM 649 C C . ALA A 1 83 ? -23.835 -1.760 33.192 1.00 82.88 83 ALA A C 1
ATOM 651 O O . ALA A 1 83 ? -23.871 -1.032 32.203 1.00 82.88 83 ALA A O 1
ATOM 652 N N . HIS A 1 84 ? -22.714 -1.954 33.896 1.00 84.31 84 HIS A N 1
ATOM 653 C CA . HIS A 1 84 ? -21.439 -1.321 33.559 1.00 84.31 84 HIS A CA 1
ATOM 654 C C . HIS A 1 84 ? -20.928 -1.753 32.175 1.00 84.31 84 HIS A C 1
ATOM 656 O O . HIS A 1 84 ? -20.576 -0.908 31.352 1.00 84.31 84 HIS A O 1
ATOM 662 N N . ASN A 1 85 ? -20.947 -3.058 31.886 1.00 83.75 85 ASN A N 1
ATOM 663 C CA . ASN A 1 85 ? -20.501 -3.587 30.598 1.00 83.75 85 ASN A CA 1
ATOM 664 C C . ASN A 1 85 ? -21.425 -3.169 29.454 1.00 83.75 85 ASN A C 1
ATOM 666 O O . ASN A 1 85 ? -20.934 -2.808 28.392 1.00 83.75 85 ASN A O 1
ATOM 670 N N . LYS A 1 86 ? -22.746 -3.144 29.668 1.00 82.88 86 LYS A N 1
ATOM 671 C CA . LYS A 1 86 ? -23.711 -2.660 28.667 1.00 82.88 86 LYS A CA 1
ATOM 672 C C . LYS A 1 86 ? -23.425 -1.216 28.258 1.00 82.88 86 LYS A C 1
ATOM 674 O O . LYS A 1 86 ? -23.334 -0.941 27.067 1.00 82.88 86 LYS A O 1
ATOM 679 N N . ILE A 1 87 ? -23.207 -0.323 29.228 1.00 83.88 87 ILE A N 1
ATOM 680 C CA . ILE A 1 87 ? -22.865 1.084 28.963 1.00 83.88 87 ILE A CA 1
ATOM 681 C C . ILE A 1 87 ? -21.524 1.183 28.227 1.00 83.88 87 ILE A C 1
ATOM 683 O O . ILE A 1 87 ? -21.412 1.901 27.236 1.00 83.88 87 ILE A O 1
ATOM 687 N N . LYS A 1 88 ? -20.504 0.435 28.666 1.00 84.31 88 LYS A N 1
ATOM 688 C CA . LYS A 1 88 ? -19.179 0.446 28.032 1.00 84.31 88 LYS A CA 1
ATOM 689 C C . LYS A 1 88 ? -19.225 -0.061 26.587 1.00 84.31 88 LYS A C 1
ATOM 691 O O . LYS A 1 88 ? -18.664 0.578 25.701 1.00 84.31 88 LYS A O 1
ATOM 696 N N . THR A 1 89 ? -19.922 -1.166 26.340 1.00 85.06 89 THR A N 1
ATOM 697 C CA . THR A 1 89 ? -20.118 -1.727 24.999 1.00 85.06 89 THR A CA 1
ATOM 698 C C . THR A 1 89 ? -20.931 -0.784 24.121 1.00 85.06 89 THR A C 1
ATOM 700 O O . THR A 1 89 ? -20.568 -0.568 22.971 1.00 85.06 89 THR A O 1
ATOM 703 N N . GLN A 1 90 ? -21.986 -0.162 24.652 1.00 82.81 90 GLN A N 1
ATOM 704 C CA . GLN A 1 90 ? -22.767 0.828 23.915 1.00 82.81 90 GLN A CA 1
ATOM 705 C C . GLN A 1 90 ? -21.914 2.041 23.525 1.00 82.81 90 GLN A C 1
ATOM 707 O O . GLN A 1 90 ? -21.975 2.469 22.377 1.00 82.81 90 GLN A O 1
ATOM 712 N N . ASN A 1 91 ? -21.070 2.544 24.430 1.00 82.50 91 ASN A N 1
ATOM 713 C CA . ASN A 1 91 ? -20.141 3.639 24.138 1.00 82.50 91 ASN A CA 1
ATOM 714 C C . ASN A 1 91 ? -19.100 3.245 23.079 1.00 82.50 91 ASN A C 1
ATOM 716 O O . ASN A 1 91 ? -18.808 4.031 22.183 1.00 82.50 91 ASN A O 1
ATOM 720 N N . TRP A 1 92 ? -18.575 2.018 23.136 1.00 86.25 92 TRP A N 1
ATOM 721 C CA . TRP A 1 92 ? -17.656 1.489 22.125 1.00 86.25 92 TRP A CA 1
ATOM 722 C C . TRP A 1 92 ? -18.315 1.383 20.743 1.00 86.25 92 TRP A C 1
ATOM 724 O O . TRP A 1 92 ? -17.764 1.843 19.739 1.00 86.25 92 TRP A O 1
ATOM 734 N N . ILE A 1 93 ? -19.520 0.812 20.694 1.00 84.88 93 ILE A N 1
ATOM 735 C CA . ILE A 1 93 ? -20.287 0.602 19.465 1.00 84.88 93 ILE A CA 1
ATOM 736 C C . ILE A 1 93 ? -20.729 1.931 18.843 1.00 84.88 93 ILE A C 1
ATOM 738 O O . ILE A 1 93 ? -20.609 2.110 17.635 1.00 84.88 93 ILE A O 1
ATOM 742 N N . ALA A 1 94 ? -21.228 2.861 19.657 1.00 78.94 94 ALA A N 1
ATOM 743 C CA . ALA A 1 94 ? -21.726 4.152 19.191 1.00 78.94 94 ALA A CA 1
ATOM 744 C C . ALA A 1 94 ? -20.607 5.163 18.888 1.00 78.94 94 ALA A C 1
ATOM 746 O O . ALA A 1 94 ? -20.830 6.090 18.113 1.00 78.94 94 ALA A O 1
ATOM 747 N N . GLY A 1 95 ? -19.434 5.012 19.510 1.00 76.88 95 GLY A N 1
ATOM 748 C CA . GLY A 1 95 ? -18.342 5.982 19.431 1.00 76.88 95 GLY A CA 1
ATOM 749 C C . GLY A 1 95 ? -17.249 5.622 18.428 1.00 76.88 95 GLY A C 1
ATOM 750 O O . GLY A 1 95 ? -17.086 6.286 17.410 1.00 76.88 95 GLY A O 1
ATOM 751 N N . GLU A 1 96 ? -16.451 4.602 18.740 1.00 78.88 96 GLU A N 1
ATOM 752 C CA . GLU A 1 96 ? -15.103 4.455 18.159 1.00 78.88 96 GLU A CA 1
ATOM 753 C C . GLU A 1 96 ? -14.968 3.276 17.199 1.00 78.88 96 GLU A C 1
ATOM 755 O O . GLU A 1 96 ? -14.117 3.256 16.307 1.00 78.88 96 GLU A O 1
ATOM 760 N N . SER A 1 97 ? -15.806 2.267 17.379 1.00 83.75 97 SER A N 1
ATOM 761 C CA . SER A 1 97 ? -15.628 0.976 16.726 1.00 83.75 97 SER A CA 1
ATOM 762 C C . SER A 1 97 ? -15.813 1.033 15.205 1.00 83.75 97 SER A C 1
ATOM 764 O O . SER A 1 97 ? -14.964 0.505 14.492 1.00 83.75 97 SER A O 1
ATOM 766 N N . PHE A 1 98 ? -16.821 1.741 14.681 1.00 83.31 98 PHE A N 1
ATOM 767 C CA . PHE A 1 98 ? -16.994 1.910 13.229 1.00 83.31 98 PHE A CA 1
ATOM 768 C C . PHE A 1 98 ? -15.764 2.550 12.565 1.00 83.31 98 PHE A C 1
ATOM 770 O O . PHE A 1 98 ? -15.239 2.016 11.587 1.00 83.31 98 PHE A O 1
ATOM 777 N N . GLN A 1 99 ? -15.255 3.648 13.138 1.00 84.62 99 GLN A N 1
ATOM 778 C CA . GLN A 1 99 ? -14.048 4.321 12.643 1.00 84.62 99 GLN A CA 1
ATOM 779 C C . GLN A 1 99 ? -12.821 3.409 12.741 1.00 84.62 99 GLN A C 1
ATOM 781 O O . GLN A 1 99 ? -12.007 3.362 11.824 1.00 84.62 99 GLN A O 1
ATOM 786 N N . THR A 1 100 ? -12.724 2.622 13.814 1.00 86.00 100 THR A N 1
ATOM 787 C CA . THR A 1 100 ? -11.640 1.652 14.001 1.00 86.00 100 THR A CA 1
ATOM 788 C C . THR A 1 100 ? -11.647 0.581 12.908 1.00 86.00 100 THR A C 1
ATOM 790 O O . THR A 1 100 ? -10.595 0.257 12.362 1.00 86.00 100 THR A O 1
ATOM 793 N N . PHE A 1 101 ? -12.815 0.041 12.543 1.00 84.88 101 PHE A N 1
ATOM 794 C CA . PHE A 1 101 ? -12.927 -0.950 11.466 1.00 84.88 101 PHE A CA 1
ATOM 795 C C . PHE A 1 101 ? -12.639 -0.360 10.086 1.00 84.88 101 PHE A C 1
ATOM 797 O O . PHE A 1 101 ? -12.005 -1.029 9.265 1.00 84.88 101 PHE A O 1
ATOM 804 N N . GLN A 1 102 ? -13.065 0.878 9.827 1.00 85.31 102 GLN A N 1
ATOM 805 C CA . GLN A 1 102 ? -12.685 1.593 8.610 1.00 85.31 102 GLN A CA 1
ATOM 806 C C . GLN A 1 102 ? -11.165 1.723 8.524 1.00 85.31 102 GLN A C 1
ATOM 808 O O . GLN A 1 102 ? -10.573 1.205 7.577 1.00 85.31 102 GLN A O 1
ATOM 813 N N . GLU A 1 103 ? -10.527 2.285 9.547 1.00 86.19 103 GLU A N 1
ATOM 814 C CA . GLU A 1 103 ? -9.083 2.527 9.559 1.00 86.19 103 GLU A CA 1
ATOM 815 C C . GLU A 1 103 ? -8.264 1.232 9.485 1.00 86.19 103 GLU A C 1
ATOM 817 O O . GLU A 1 103 ? -7.294 1.143 8.732 1.00 86.19 103 GLU A O 1
ATOM 822 N N . ALA A 1 104 ? -8.677 0.186 10.206 1.00 85.50 104 ALA A N 1
ATOM 823 C CA . ALA A 1 104 ? -8.010 -1.112 10.172 1.00 85.50 104 ALA A CA 1
ATOM 824 C C . ALA A 1 104 ? -8.102 -1.761 8.782 1.00 85.50 104 ALA A C 1
ATOM 826 O O . ALA A 1 104 ? -7.107 -2.275 8.267 1.00 85.50 104 ALA A O 1
ATOM 827 N N . SER A 1 105 ? -9.281 -1.711 8.151 1.00 86.06 105 SER A N 1
ATOM 828 C CA . SER A 1 105 ? -9.471 -2.233 6.792 1.00 86.06 105 SER A CA 1
ATOM 829 C C . SER A 1 105 ? -8.695 -1.430 5.744 1.00 86.06 105 SER A C 1
ATOM 831 O O . SER A 1 105 ? -8.173 -2.011 4.789 1.00 86.06 105 SER A O 1
ATOM 833 N N . HIS A 1 106 ? -8.569 -0.115 5.948 1.00 87.12 106 HIS A N 1
ATOM 834 C CA . HIS A 1 106 ? -7.735 0.766 5.137 1.00 87.12 106 HIS A CA 1
ATOM 835 C C . HIS A 1 106 ? -6.260 0.412 5.249 1.00 87.12 106 HIS A C 1
ATOM 837 O O . HIS A 1 106 ? -5.646 -0.010 4.271 1.00 87.12 106 HIS A O 1
ATOM 843 N N . THR A 1 107 ? -5.747 0.426 6.473 1.00 87.62 107 THR A N 1
ATOM 844 C CA . THR A 1 107 ? -4.348 0.134 6.784 1.00 87.62 107 THR A CA 1
ATOM 845 C C . THR A 1 107 ? -3.910 -1.237 6.270 1.00 87.62 107 THR A C 1
ATOM 847 O O . THR A 1 107 ? -2.821 -1.372 5.716 1.00 87.62 107 THR A O 1
ATOM 850 N N . PHE A 1 108 ? -4.744 -2.271 6.432 1.00 88.06 108 PHE A N 1
ATOM 851 C CA . PHE A 1 108 ? -4.402 -3.621 5.984 1.00 88.06 108 PHE A CA 1
ATOM 852 C C . PHE A 1 108 ? -4.226 -3.694 4.464 1.00 88.06 108 PHE A C 1
ATOM 854 O O . PHE A 1 108 ? -3.220 -4.204 3.969 1.00 88.06 108 PHE A O 1
ATOM 861 N N . VAL A 1 109 ? -5.198 -3.170 3.719 1.00 89.31 109 VAL A N 1
ATOM 862 C CA . VAL A 1 109 ? -5.165 -3.178 2.255 1.00 89.31 109 VAL A CA 1
ATOM 863 C C . VAL A 1 109 ? -4.027 -2.311 1.728 1.00 89.31 109 VAL A C 1
ATOM 865 O O . VAL A 1 109 ? -3.317 -2.749 0.822 1.00 89.31 109 VAL A O 1
ATOM 868 N N . ASP A 1 110 ? -3.816 -1.131 2.309 1.00 88.94 110 ASP A N 1
ATOM 869 C CA . ASP A 1 110 ? -2.733 -0.230 1.919 1.00 88.94 110 ASP A CA 1
ATOM 870 C C . ASP A 1 110 ? -1.366 -0.863 2.193 1.00 88.94 110 ASP A C 1
ATOM 872 O O . ASP A 1 110 ? -0.480 -0.813 1.341 1.00 88.94 110 ASP A O 1
ATOM 876 N N . GLY A 1 111 ? -1.209 -1.564 3.319 1.00 89.38 111 GLY A N 1
ATOM 877 C CA . GLY A 1 111 ? 0.003 -2.323 3.628 1.00 89.38 111 GLY A CA 1
ATOM 878 C C . GLY A 1 111 ? 0.301 -3.410 2.591 1.00 89.38 111 GLY A C 1
ATOM 879 O O . GLY A 1 111 ? 1.423 -3.497 2.088 1.00 89.38 111 GLY A O 1
ATOM 880 N N . VAL A 1 112 ? -0.707 -4.204 2.209 1.00 91.06 112 VAL A N 1
ATOM 881 C CA . VAL A 1 112 ? -0.571 -5.218 1.145 1.00 91.06 112 VAL A CA 1
ATOM 882 C C . VAL A 1 112 ? -0.240 -4.564 -0.200 1.00 91.06 112 VAL A C 1
ATOM 884 O O . VAL A 1 112 ? 0.612 -5.055 -0.941 1.00 91.06 112 VAL A O 1
ATOM 887 N N . SER A 1 113 ? -0.893 -3.445 -0.506 1.00 91.81 113 SER A N 1
ATOM 888 C CA . SER A 1 113 ? -0.696 -2.661 -1.725 1.00 91.81 113 SER A CA 1
ATOM 889 C C . SER A 1 113 ? 0.749 -2.168 -1.851 1.00 91.81 113 SER A C 1
ATOM 891 O O . SER A 1 113 ? 1.391 -2.407 -2.873 1.00 91.81 113 SER A O 1
ATOM 893 N N . VAL A 1 114 ? 1.291 -1.564 -0.788 1.00 90.94 114 VAL A N 1
ATOM 894 C CA . VAL A 1 114 ? 2.681 -1.087 -0.721 1.00 90.94 114 VAL A CA 1
ATOM 895 C C . VAL A 1 114 ? 3.670 -2.242 -0.867 1.00 90.94 114 VAL A C 1
ATOM 897 O O . VAL A 1 114 ? 4.615 -2.142 -1.649 1.00 90.94 114 VAL A O 1
ATOM 900 N N . PHE A 1 115 ? 3.445 -3.357 -0.168 1.00 92.00 115 PHE A N 1
ATOM 901 C CA . PHE A 1 115 ? 4.322 -4.525 -0.256 1.00 92.00 115 PHE A CA 1
ATOM 902 C C . PHE A 1 115 ? 4.406 -5.076 -1.687 1.00 92.00 115 PHE A C 1
ATOM 904 O O . PHE A 1 115 ? 5.499 -5.274 -2.220 1.00 92.00 115 PHE A O 1
ATOM 911 N N . LEU A 1 116 ? 3.254 -5.280 -2.333 1.00 93.62 116 LEU A N 1
ATOM 912 C CA . LEU A 1 116 ? 3.198 -5.768 -3.711 1.00 93.62 116 LEU A CA 1
ATOM 913 C C . LEU A 1 116 ? 3.792 -4.765 -4.705 1.00 93.62 116 LEU A C 1
ATOM 915 O O . LEU A 1 116 ? 4.456 -5.178 -5.652 1.00 93.62 116 LEU A O 1
ATOM 919 N N . ASN A 1 117 ? 3.591 -3.463 -4.487 1.00 92.25 117 ASN A N 1
ATOM 920 C CA . ASN A 1 117 ? 4.178 -2.421 -5.325 1.00 92.25 117 ASN A CA 1
ATOM 921 C C . ASN A 1 117 ? 5.708 -2.503 -5.337 1.00 92.25 117 ASN A C 1
ATOM 923 O O . ASN A 1 117 ? 6.322 -2.531 -6.406 1.00 92.25 117 ASN A O 1
ATOM 927 N N . ILE A 1 118 ? 6.311 -2.592 -4.148 1.00 90.38 118 ILE A N 1
ATOM 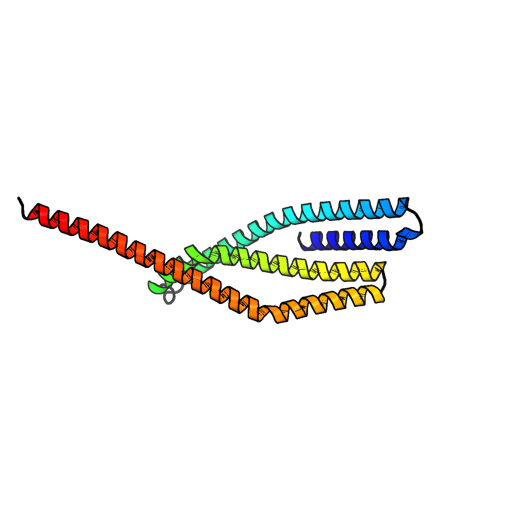928 C CA . ILE A 1 118 ? 7.759 -2.730 -3.987 1.00 90.38 118 ILE A CA 1
ATOM 929 C C . ILE A 1 118 ? 8.240 -3.993 -4.701 1.00 90.38 118 ILE A C 1
ATOM 931 O O . ILE A 1 118 ? 9.165 -3.926 -5.510 1.00 90.38 118 ILE A O 1
ATOM 935 N N . LEU A 1 119 ? 7.577 -5.126 -4.454 1.00 92.38 119 LEU A N 1
ATOM 936 C CA . LEU A 1 119 ? 7.926 -6.405 -5.063 1.00 92.38 119 LEU A CA 1
ATOM 937 C C . LEU A 1 119 ? 7.921 -6.328 -6.597 1.00 92.38 119 LEU A C 1
ATOM 939 O O . LEU A 1 119 ? 8.914 -6.676 -7.235 1.00 92.38 119 LEU A O 1
ATOM 943 N N . PHE A 1 120 ? 6.835 -5.842 -7.201 1.00 93.19 120 PHE A N 1
ATOM 944 C CA . PHE A 1 120 ? 6.732 -5.766 -8.658 1.00 93.19 120 PHE A CA 1
ATOM 945 C C . PHE A 1 120 ? 7.663 -4.723 -9.273 1.00 93.19 120 PHE A C 1
ATOM 947 O O . PHE A 1 120 ? 8.173 -4.947 -10.367 1.00 93.19 120 PHE A O 1
ATOM 954 N N . THR A 1 121 ? 7.932 -3.621 -8.575 1.00 89.62 121 THR A N 1
ATOM 955 C CA . THR A 1 121 ? 8.899 -2.608 -9.014 1.00 89.62 121 THR A CA 1
ATOM 956 C C . THR A 1 121 ? 10.314 -3.181 -9.069 1.00 89.62 121 THR A C 1
ATOM 958 O O . THR A 1 121 ? 11.017 -2.994 -10.063 1.00 89.62 121 THR A O 1
ATOM 961 N N . VAL A 1 122 ? 10.721 -3.938 -8.046 1.00 89.06 122 VAL A N 1
ATOM 962 C CA . VAL A 1 122 ? 12.023 -4.623 -8.018 1.00 89.06 122 VAL A CA 1
ATOM 963 C C . VAL A 1 122 ? 12.125 -5.648 -9.148 1.00 89.06 122 VAL A C 1
ATOM 965 O O . VAL A 1 122 ? 13.130 -5.675 -9.860 1.00 89.06 122 VAL A O 1
ATOM 968 N N . ILE A 1 123 ? 11.076 -6.449 -9.366 1.00 91.00 123 ILE A N 1
ATOM 969 C CA . ILE A 1 123 ? 11.027 -7.421 -10.470 1.00 91.00 123 ILE A CA 1
ATOM 970 C C . ILE A 1 123 ? 11.153 -6.706 -11.823 1.00 91.00 123 ILE A C 1
ATOM 972 O O . ILE A 1 123 ? 12.005 -7.073 -12.630 1.00 91.00 123 ILE A O 1
ATOM 976 N N . ALA A 1 124 ? 10.360 -5.657 -12.056 1.00 91.31 124 ALA A N 1
ATOM 977 C CA . ALA A 1 124 ? 10.369 -4.899 -13.303 1.00 91.31 124 ALA A CA 1
ATOM 978 C C . ALA A 1 124 ? 11.754 -4.310 -13.608 1.00 91.31 124 ALA A C 1
ATOM 980 O O . ALA A 1 124 ? 12.262 -4.477 -14.718 1.00 91.31 124 ALA A O 1
ATOM 981 N N . PHE A 1 125 ? 12.399 -3.676 -12.624 1.00 88.06 125 PHE A N 1
ATOM 982 C CA . PHE A 1 125 ? 13.737 -3.118 -12.817 1.00 88.06 125 PHE A CA 1
ATOM 983 C C . PHE A 1 125 ? 14.810 -4.187 -12.999 1.00 88.06 125 PHE A C 1
ATOM 985 O O . PHE A 1 125 ? 15.671 -4.014 -13.861 1.00 88.06 125 PHE A O 1
ATOM 992 N N . THR A 1 126 ? 14.736 -5.304 -12.271 1.00 90.25 126 THR A N 1
ATOM 993 C CA . THR A 1 126 ? 15.660 -6.432 -12.466 1.00 90.25 126 THR A CA 1
ATOM 994 C C . THR A 1 126 ? 15.588 -6.953 -13.901 1.00 90.25 126 THR A C 1
ATOM 996 O O . THR A 1 126 ? 16.624 -7.188 -14.519 1.00 90.25 126 THR A O 1
ATOM 999 N N . CYS A 1 127 ? 14.378 -7.090 -14.452 1.00 89.88 127 CYS A N 1
ATOM 1000 C CA . CYS A 1 127 ? 14.175 -7.586 -15.812 1.00 89.88 127 CYS A CA 1
ATOM 1001 C C . CYS A 1 127 ? 14.688 -6.633 -16.901 1.00 89.88 127 CYS A C 1
ATOM 1003 O O . CYS A 1 127 ? 15.100 -7.107 -17.955 1.00 89.88 127 CYS A O 1
ATOM 1005 N N . VAL A 1 128 ? 14.642 -5.316 -16.681 1.00 90.25 128 VAL A N 1
ATOM 1006 C CA . VAL A 1 128 ? 14.995 -4.328 -17.717 1.00 90.25 128 VAL A CA 1
ATOM 1007 C C . VAL A 1 128 ? 16.430 -3.831 -17.595 1.00 90.25 128 VAL A C 1
ATOM 1009 O O . VAL A 1 128 ? 17.174 -3.809 -18.570 1.00 90.25 128 VAL A O 1
ATOM 1012 N N . LEU A 1 129 ? 16.813 -3.382 -16.401 1.00 84.88 129 LEU A N 1
ATOM 1013 C CA . LEU A 1 129 ? 18.063 -2.662 -16.162 1.00 84.88 129 LEU A CA 1
ATOM 1014 C C . LEU A 1 129 ? 19.164 -3.571 -15.592 1.00 84.88 129 LEU A C 1
ATOM 1016 O O . LEU A 1 129 ? 20.303 -3.132 -15.431 1.00 84.88 129 LEU A O 1
ATOM 1020 N N . GLY A 1 130 ? 18.829 -4.823 -15.275 1.00 86.56 130 GLY A N 1
ATOM 1021 C CA . GLY A 1 130 ? 19.746 -5.802 -14.710 1.00 86.56 130 GLY A CA 1
ATOM 1022 C C . GLY A 1 130 ? 19.958 -5.664 -13.201 1.00 86.56 130 GLY A C 1
ATOM 1023 O O . GLY A 1 130 ? 19.362 -4.842 -12.504 1.00 86.56 130 GLY A O 1
ATOM 1024 N N . MET A 1 131 ? 20.829 -6.519 -12.668 1.00 86.69 131 MET A N 1
ATOM 1025 C CA . MET A 1 131 ? 20.952 -6.720 -11.223 1.00 86.69 131 MET A CA 1
ATOM 1026 C C . MET A 1 131 ? 21.590 -5.533 -10.488 1.00 86.69 131 MET A C 1
ATOM 1028 O O . MET A 1 131 ? 21.216 -5.254 -9.354 1.00 86.69 131 MET A O 1
ATOM 1032 N N . GLN A 1 132 ? 22.515 -4.805 -11.124 1.00 86.81 132 GLN A N 1
ATOM 1033 C CA . GLN A 1 132 ? 23.255 -3.703 -10.490 1.00 86.81 132 GLN A CA 1
ATOM 1034 C C . GLN A 1 132 ? 22.343 -2.532 -10.097 1.00 86.81 132 GLN A C 1
ATOM 1036 O O . GLN A 1 132 ? 22.379 -2.052 -8.965 1.00 86.81 132 GLN A O 1
ATOM 1041 N N . THR A 1 133 ? 21.484 -2.102 -11.019 1.00 82.00 133 THR A N 1
ATOM 1042 C CA . THR A 1 133 ? 20.513 -1.022 -10.797 1.00 82.00 133 THR A CA 1
ATOM 1043 C C . THR A 1 133 ? 19.415 -1.454 -9.831 1.00 82.00 133 THR A C 1
ATOM 1045 O O . THR A 1 133 ? 19.055 -0.691 -8.936 1.00 82.00 133 THR A O 1
ATOM 1048 N N . SER A 1 134 ? 18.940 -2.700 -9.928 1.00 84.75 134 SER A N 1
ATOM 1049 C CA . SER A 1 134 ? 17.971 -3.230 -8.967 1.00 84.75 134 SER A CA 1
ATOM 1050 C C . SER A 1 134 ? 18.521 -3.256 -7.539 1.00 84.75 134 SER A C 1
ATOM 1052 O O . SER A 1 134 ? 17.772 -3.007 -6.597 1.00 84.75 134 SER A O 1
ATOM 1054 N N . LEU A 1 135 ? 19.817 -3.525 -7.355 1.00 88.56 135 LEU A N 1
ATOM 1055 C CA . LEU A 1 135 ? 20.451 -3.535 -6.034 1.00 88.56 135 LEU A CA 1
ATOM 1056 C C . LEU A 1 135 ? 20.497 -2.127 -5.421 1.00 88.56 135 LEU A C 1
ATOM 1058 O O . LEU A 1 135 ? 20.243 -1.973 -4.227 1.00 88.56 135 LEU A O 1
ATOM 1062 N N . ALA A 1 136 ? 20.728 -1.100 -6.246 1.00 88.69 136 ALA A N 1
ATOM 1063 C CA . ALA A 1 136 ? 20.649 0.301 -5.833 1.00 88.69 136 ALA A CA 1
ATOM 1064 C C . ALA A 1 136 ? 19.216 0.730 -5.457 1.00 88.69 136 ALA A C 1
ATOM 1066 O O . ALA A 1 136 ? 19.015 1.440 -4.474 1.00 88.69 136 ALA A O 1
ATOM 1067 N N . VAL A 1 137 ? 18.199 0.267 -6.193 1.00 86.62 137 VAL A N 1
ATOM 1068 C CA . VAL A 1 137 ? 16.790 0.521 -5.837 1.00 86.62 137 VAL A CA 1
ATOM 1069 C C . VAL A 1 137 ? 16.430 -0.174 -4.521 1.00 86.62 137 VAL A C 1
ATOM 1071 O O . VAL A 1 137 ? 15.839 0.444 -3.636 1.00 86.62 137 VAL A O 1
ATOM 1074 N N . CYS A 1 138 ? 16.833 -1.435 -4.345 1.00 88.25 138 CYS A N 1
ATOM 1075 C CA . CYS A 1 138 ? 16.616 -2.168 -3.100 1.00 88.25 138 CYS A CA 1
ATOM 1076 C C . CYS A 1 138 ? 17.299 -1.492 -1.904 1.00 88.25 138 CYS A C 1
ATOM 1078 O O . CYS A 1 138 ? 16.688 -1.384 -0.842 1.00 88.25 138 CYS A O 1
ATOM 1080 N N . SER A 1 139 ? 18.534 -1.002 -2.050 1.00 90.88 139 SER A N 1
ATOM 1081 C CA . SER A 1 139 ? 19.223 -0.308 -0.957 1.00 90.88 139 SER A CA 1
ATOM 1082 C C . SER A 1 139 ? 18.543 1.015 -0.596 1.00 90.88 139 SER A C 1
ATOM 1084 O O . SER A 1 139 ? 18.382 1.306 0.590 1.00 90.88 139 SER A O 1
ATOM 1086 N N . ALA A 1 140 ? 18.052 1.771 -1.584 1.00 90.69 140 ALA A N 1
ATOM 1087 C CA . ALA A 1 140 ? 17.255 2.974 -1.346 1.00 90.69 140 ALA A CA 1
ATOM 1088 C C . ALA A 1 140 ? 15.952 2.665 -0.585 1.00 90.69 140 ALA A C 1
ATOM 1090 O O . ALA A 1 140 ? 15.602 3.379 0.356 1.00 90.69 140 ALA A O 1
ATOM 1091 N N . LEU A 1 141 ? 15.267 1.571 -0.933 1.00 87.81 141 LEU A N 1
ATOM 1092 C CA . LEU A 1 141 ? 14.063 1.115 -0.230 1.00 87.81 141 LEU A CA 1
ATOM 1093 C C . LEU A 1 141 ? 14.357 0.695 1.216 1.00 87.81 141 LEU A C 1
ATOM 1095 O O . LEU A 1 141 ? 13.601 1.044 2.122 1.00 87.81 141 LEU A O 1
ATOM 1099 N N . VAL A 1 142 ? 15.469 -0.006 1.455 1.00 91.12 142 VAL A N 1
ATOM 1100 C CA . VAL A 1 142 ? 15.908 -0.371 2.812 1.00 91.12 142 VAL A CA 1
ATOM 1101 C C . VAL A 1 142 ? 16.229 0.877 3.633 1.00 91.12 142 VAL A C 1
ATOM 1103 O O . VAL A 1 142 ? 15.796 0.981 4.779 1.00 91.12 142 VAL A O 1
ATOM 1106 N N . LEU A 1 143 ? 16.930 1.854 3.054 1.00 93.19 143 LEU A N 1
ATOM 1107 C CA . LEU A 1 143 ? 17.218 3.128 3.718 1.00 93.19 143 LEU A CA 1
ATOM 1108 C C . LEU A 1 143 ? 15.938 3.901 4.059 1.00 93.19 143 LEU A C 1
ATOM 1110 O O . LEU A 1 143 ? 15.831 4.436 5.162 1.00 93.19 143 LEU A O 1
ATOM 1114 N N . ALA A 1 144 ? 14.954 3.918 3.158 1.00 89.12 144 ALA A N 1
ATOM 1115 C CA . ALA A 1 144 ? 13.648 4.517 3.419 1.00 89.12 144 ALA A CA 1
ATOM 1116 C C . ALA A 1 144 ? 12.898 3.798 4.556 1.00 89.12 144 ALA A C 1
ATOM 1118 O O . ALA A 1 144 ? 12.320 4.442 5.429 1.00 89.12 144 ALA A O 1
ATOM 1119 N N . ALA A 1 145 ? 12.945 2.464 4.604 1.00 87.56 145 ALA A N 1
ATOM 1120 C CA . ALA A 1 145 ? 12.336 1.700 5.692 1.00 87.56 145 ALA A CA 1
ATOM 1121 C C . ALA A 1 145 ? 13.024 1.970 7.043 1.00 87.56 145 ALA A C 1
ATOM 1123 O O . ALA A 1 145 ? 12.352 2.151 8.062 1.00 87.56 145 ALA A O 1
ATOM 1124 N N . LEU A 1 146 ? 14.359 2.046 7.056 1.00 92.25 146 LEU A N 1
ATOM 1125 C CA . LEU A 1 146 ? 15.139 2.365 8.253 1.00 92.25 146 LEU A CA 1
ATOM 1126 C C . LEU A 1 146 ? 14.852 3.780 8.759 1.00 92.25 146 LEU A C 1
ATOM 1128 O O . LEU A 1 146 ? 14.621 3.958 9.955 1.00 92.25 146 LEU A O 1
ATOM 1132 N N . SER A 1 147 ? 14.812 4.779 7.873 1.00 90.31 147 SER A N 1
ATOM 1133 C CA . SER A 1 147 ? 14.508 6.161 8.261 1.00 90.31 147 SER A CA 1
ATOM 1134 C C . SER A 1 147 ? 13.107 6.281 8.867 1.00 90.31 147 SER A C 1
ATOM 1136 O O . SER A 1 147 ? 12.928 6.932 9.898 1.00 90.31 147 SER A O 1
ATOM 1138 N N . MET A 1 148 ? 12.130 5.565 8.309 1.00 88.69 148 MET A N 1
ATOM 1139 C CA . MET A 1 148 ? 10.774 5.497 8.852 1.00 88.69 148 MET A CA 1
ATOM 1140 C C . MET A 1 148 ? 10.735 4.790 10.217 1.00 88.69 148 MET A C 1
ATOM 1142 O O . MET A 1 148 ? 10.030 5.230 11.129 1.00 88.69 148 MET A O 1
ATOM 1146 N N . GLY A 1 149 ? 11.550 3.747 10.402 1.00 88.62 149 GLY A N 1
ATOM 1147 C CA . GLY A 1 149 ? 11.754 3.084 11.691 1.00 88.62 149 GLY A CA 1
ATOM 1148 C C . GLY A 1 149 ? 12.327 4.017 12.763 1.00 88.62 149 GLY A C 1
ATOM 1149 O O . GLY A 1 149 ? 11.826 4.037 13.887 1.00 88.62 149 GLY A O 1
ATOM 1150 N N . LEU A 1 150 ? 13.315 4.842 12.407 1.00 91.06 150 LEU A N 1
ATOM 1151 C CA . LEU A 1 150 ? 13.907 5.845 13.301 1.00 91.06 150 LEU A CA 1
ATOM 1152 C C . LEU A 1 150 ? 12.937 6.993 13.626 1.00 91.06 150 LEU A C 1
ATOM 1154 O O . LEU A 1 150 ? 12.967 7.531 14.732 1.00 91.06 150 LEU A O 1
ATOM 1158 N N . ALA A 1 151 ? 12.042 7.345 12.700 1.00 90.62 151 ALA A N 1
ATOM 1159 C CA . ALA A 1 151 ? 11.017 8.367 12.911 1.00 90.62 151 ALA A CA 1
ATOM 1160 C C . ALA A 1 151 ? 9.838 7.883 13.779 1.00 90.62 151 ALA A C 1
ATOM 1162 O O . ALA A 1 151 ? 9.152 8.695 14.404 1.00 90.62 151 ALA A O 1
ATOM 1163 N N . LYS A 1 152 ? 9.606 6.566 13.870 1.00 90.75 152 LYS A N 1
ATOM 1164 C CA . LYS A 1 152 ? 8.506 5.955 14.639 1.00 90.75 152 LYS A CA 1
ATOM 1165 C C . LYS A 1 152 ? 8.348 6.480 16.078 1.00 90.75 152 LYS A C 1
ATOM 1167 O O . LYS A 1 152 ? 7.225 6.856 16.423 1.00 90.75 152 LYS A O 1
ATOM 1172 N N . PRO A 1 153 ? 9.388 6.537 16.937 1.00 89.31 153 PRO A N 1
ATOM 1173 C CA . PRO A 1 153 ? 9.238 7.055 18.300 1.00 89.31 153 PRO A CA 1
ATOM 1174 C C . PRO A 1 153 ? 8.794 8.523 18.330 1.00 89.31 153 PRO A C 1
ATOM 1176 O O . PRO A 1 153 ? 7.987 8.907 19.179 1.00 89.31 153 PRO A O 1
ATOM 1179 N N . LEU A 1 154 ? 9.267 9.337 17.382 1.00 89.12 154 LEU A N 1
ATOM 1180 C CA . LEU A 1 154 ? 8.879 10.740 17.262 1.00 89.12 154 LEU A CA 1
ATOM 1181 C C . LEU A 1 154 ? 7.401 10.868 16.867 1.00 89.12 154 LEU A C 1
ATOM 1183 O O . LEU A 1 154 ? 6.658 11.607 17.511 1.00 89.12 154 LEU A O 1
ATOM 1187 N N . ILE A 1 155 ? 6.954 10.077 15.886 1.00 85.88 155 ILE A N 1
ATOM 1188 C CA . ILE A 1 155 ? 5.549 10.016 15.448 1.00 85.88 155 ILE A CA 1
ATOM 1189 C C . ILE A 1 155 ? 4.635 9.587 16.602 1.00 85.88 155 ILE A C 1
ATOM 1191 O O . ILE A 1 155 ? 3.578 10.183 16.820 1.00 85.88 155 ILE A O 1
ATOM 1195 N N . GLN A 1 156 ? 5.041 8.582 17.381 1.00 89.38 156 GLN A N 1
ATOM 1196 C CA . GLN A 1 156 ? 4.269 8.112 18.533 1.00 89.38 156 GLN A CA 1
ATOM 1197 C C . GLN A 1 156 ? 4.166 9.173 19.630 1.00 89.38 156 GLN A C 1
ATOM 1199 O O . GLN A 1 156 ? 3.090 9.359 20.199 1.00 89.38 156 GLN A O 1
ATOM 1204 N N . LYS A 1 157 ? 5.261 9.885 19.921 1.00 89.88 157 LYS A N 1
ATOM 1205 C CA . LYS A 1 157 ? 5.253 10.988 20.888 1.00 89.88 157 LYS A CA 1
ATOM 1206 C C . LYS A 1 157 ? 4.298 12.097 20.443 1.00 89.88 157 LYS A C 1
ATOM 1208 O O . LYS A 1 157 ? 3.467 12.524 21.242 1.00 89.88 157 LYS A O 1
ATOM 1213 N N . LEU A 1 158 ? 4.368 12.497 19.173 1.00 87.88 158 LEU A N 1
ATOM 1214 C CA . LEU A 1 158 ? 3.498 13.527 18.606 1.00 87.88 158 LEU A CA 1
ATOM 1215 C C . LEU A 1 158 ? 2.020 13.105 18.644 1.00 87.88 158 LEU A C 1
ATOM 1217 O O . LEU A 1 158 ? 1.158 13.876 19.054 1.00 87.88 158 LEU A O 1
ATOM 1221 N N . SER A 1 159 ? 1.731 11.850 18.292 1.00 81.00 159 SER A N 1
ATOM 1222 C CA . SER A 1 159 ? 0.367 11.306 18.298 1.00 81.00 159 SER A CA 1
ATOM 1223 C C . SER A 1 159 ? -0.241 11.299 19.701 1.00 81.00 159 SER A C 1
ATOM 1225 O O . SER A 1 159 ? -1.392 11.696 19.872 1.00 81.00 159 SER A O 1
ATOM 1227 N N . LYS A 1 160 ? 0.542 10.916 20.722 1.00 84.12 160 LYS A N 1
ATOM 1228 C CA . LYS A 1 160 ? 0.105 10.965 22.127 1.00 84.12 160 LYS A CA 1
ATOM 1229 C C . LYS A 1 160 ? -0.191 12.392 22.587 1.00 84.12 160 LYS A C 1
ATOM 1231 O O . LYS A 1 160 ? -1.185 12.599 23.273 1.00 84.12 160 LYS A O 1
ATOM 1236 N N . GLN A 1 161 ? 0.630 13.366 22.190 1.00 85.81 161 GLN A N 1
ATOM 1237 C CA . GLN A 1 161 ? 0.393 14.779 22.506 1.00 85.81 161 GLN A CA 1
ATOM 1238 C C . GLN A 1 161 ? -0.889 15.305 21.849 1.00 85.81 161 GLN A C 1
ATOM 1240 O O . GLN A 1 161 ? -1.684 15.972 22.501 1.00 85.81 161 GLN A O 1
ATOM 1245 N N . ILE A 1 162 ? -1.135 14.961 20.582 1.00 81.50 162 ILE A N 1
ATOM 1246 C CA . ILE A 1 162 ? -2.365 15.354 19.880 1.00 81.50 162 ILE A CA 1
ATOM 1247 C C . ILE A 1 162 ? -3.596 14.712 20.535 1.00 81.50 162 ILE A C 1
ATOM 1249 O O . ILE A 1 162 ? -4.621 15.370 20.709 1.00 81.50 162 ILE A O 1
ATOM 1253 N N . GLN A 1 163 ? -3.512 13.432 20.910 1.00 78.50 163 GLN A N 1
ATOM 1254 C CA . GLN A 1 163 ? -4.605 12.742 21.597 1.00 78.50 163 GLN A CA 1
ATOM 1255 C C . GLN A 1 163 ? -4.885 13.341 22.977 1.00 78.50 163 GLN A C 1
ATOM 1257 O O . GLN A 1 163 ? -6.054 13.550 23.298 1.00 78.50 163 GLN A O 1
ATOM 1262 N N . SER A 1 164 ? -3.850 13.669 23.759 1.00 78.94 164 SER A N 1
ATOM 1263 C CA . SER A 1 164 ? -4.047 14.306 25.066 1.00 78.94 164 SER A CA 1
ATOM 1264 C C . SER A 1 164 ? -4.703 15.678 24.911 1.00 78.94 164 SER A C 1
ATOM 1266 O O . SER A 1 164 ? -5.718 15.931 25.545 1.00 78.94 164 SER A O 1
ATOM 1268 N N . GLN A 1 165 ? -4.229 16.509 23.977 1.00 77.75 165 GLN A N 1
ATOM 1269 C CA . GLN A 1 165 ? -4.815 17.825 23.703 1.00 77.75 165 GLN A CA 1
ATOM 1270 C C . GLN A 1 165 ? -6.279 17.742 23.249 1.00 77.75 165 GLN A C 1
ATOM 1272 O O . GLN A 1 165 ? -7.098 18.575 23.638 1.00 77.75 165 GLN A O 1
ATOM 1277 N N . LYS A 1 166 ? -6.641 16.731 22.444 1.00 74.00 166 LYS A N 1
ATOM 1278 C CA . LYS A 1 166 ? -8.045 16.483 22.078 1.00 74.00 166 LYS A CA 1
ATOM 1279 C C . LYS A 1 166 ? -8.888 16.099 23.292 1.00 74.00 166 LYS A C 1
ATOM 1281 O O . LYS A 1 166 ? -10.009 16.591 23.412 1.00 74.00 166 LYS A O 1
ATOM 1286 N N . LEU A 1 167 ? -8.372 15.240 24.172 1.00 74.81 167 LEU A N 1
ATOM 1287 C CA . LEU A 1 167 ? -9.064 14.856 25.403 1.00 74.81 167 LEU A CA 1
ATOM 1288 C C . LEU A 1 167 ? -9.274 16.065 26.319 1.00 74.81 167 LEU A C 1
ATOM 1290 O O . LEU A 1 167 ? -10.393 16.279 26.778 1.00 74.81 167 LEU A O 1
ATOM 1294 N N . ASP A 1 168 ? -8.241 16.886 26.504 1.00 73.56 168 ASP A N 1
ATOM 1295 C CA . ASP A 1 168 ? -8.292 18.100 27.321 1.00 73.56 168 ASP A CA 1
ATOM 1296 C C . ASP A 1 168 ? -9.329 19.092 26.769 1.00 73.56 168 ASP A C 1
ATOM 1298 O O . ASP A 1 168 ? -10.144 19.642 27.514 1.00 73.56 168 ASP A O 1
ATOM 1302 N N . ALA A 1 169 ? -9.374 19.274 25.444 1.00 70.69 169 ALA A N 1
ATOM 1303 C CA . ALA A 1 169 ? -10.364 20.128 24.789 1.00 70.69 169 ALA A CA 1
ATOM 1304 C C . ALA A 1 169 ? -11.803 19.601 24.952 1.00 70.69 169 ALA A C 1
ATOM 1306 O O . ALA A 1 169 ? -12.731 20.380 25.189 1.00 70.69 169 ALA A O 1
ATOM 1307 N N . LEU A 1 170 ? -12.008 18.283 24.847 1.00 68.31 170 LEU A N 1
ATOM 1308 C CA . LEU A 1 170 ? -13.315 17.652 25.050 1.00 68.31 170 LEU A CA 1
ATOM 1309 C C . LEU A 1 170 ? -13.760 17.721 26.516 1.00 68.31 170 LEU A C 1
ATOM 1311 O O . LEU A 1 170 ? -14.926 18.019 26.782 1.00 68.31 170 LEU A O 1
ATOM 1315 N N . GLN A 1 171 ? -12.842 17.521 27.463 1.00 65.69 171 GLN A N 1
ATOM 1316 C CA . GLN A 1 171 ? -13.112 17.659 28.893 1.00 65.69 171 GLN A CA 1
ATOM 1317 C C . GLN A 1 171 ? -13.457 19.104 29.262 1.00 65.69 171 GLN A C 1
ATOM 1319 O O . GLN A 1 171 ? -14.466 19.326 29.930 1.00 65.69 171 GLN A O 1
ATOM 1324 N N . CYS A 1 172 ? -12.708 20.087 28.758 1.00 61.59 172 CYS A N 1
ATOM 1325 C CA . CYS A 1 172 ? -12.990 21.507 28.974 1.00 61.59 172 CYS A CA 1
ATOM 1326 C C . CYS A 1 172 ? -14.347 21.923 28.375 1.00 61.59 172 CYS A C 1
ATOM 1328 O O . CYS A 1 172 ? -15.131 22.632 29.006 1.00 61.59 172 CYS A O 1
ATOM 1330 N N . ARG A 1 173 ? -14.699 21.402 27.190 1.00 50.41 173 ARG A N 1
ATOM 1331 C CA . ARG A 1 173 ? -16.036 21.599 26.610 1.00 50.41 173 ARG A CA 1
ATOM 1332 C C . ARG A 1 173 ? -17.131 20.963 27.474 1.00 50.41 173 ARG A C 1
ATOM 1334 O O . ARG A 1 173 ? -18.171 21.584 27.673 1.00 50.41 173 ARG A O 1
ATOM 1341 N N . SER A 1 174 ? -16.911 19.756 27.996 1.00 54.78 174 SER A N 1
ATOM 1342 C CA . SER A 1 174 ? -17.884 19.069 28.857 1.00 54.78 174 SER A CA 1
ATOM 1343 C C . SER A 1 174 ? -18.087 19.771 30.205 1.00 54.78 174 SER A C 1
ATOM 1345 O O . SER A 1 174 ? -19.216 19.835 30.688 1.00 54.78 174 SER A O 1
ATOM 1347 N N . SER A 1 175 ? -17.035 20.370 30.778 1.00 59.53 175 SER A N 1
ATOM 1348 C CA . SER A 1 175 ? -17.126 21.115 32.036 1.00 59.53 175 SER A CA 1
ATOM 1349 C C . SER A 1 175 ? -17.831 22.460 31.853 1.00 59.53 175 SER A C 1
ATOM 1351 O O . SER A 1 175 ? -18.681 22.805 32.672 1.00 59.53 175 SER A O 1
ATOM 1353 N N . HIS A 1 176 ? -17.576 23.175 30.750 1.00 54.09 176 HIS A N 1
ATOM 1354 C CA . HIS A 1 176 ? -18.304 24.402 30.406 1.00 54.09 176 HIS A CA 1
ATOM 1355 C C . HIS A 1 176 ? -19.781 24.145 30.093 1.00 54.09 176 HIS A C 1
ATOM 1357 O O . HIS A 1 176 ? -20.646 24.884 30.561 1.00 54.09 176 HIS A O 1
ATOM 1363 N N . LEU A 1 177 ? -20.096 23.084 29.341 1.00 52.19 177 LEU A N 1
ATOM 1364 C CA . LEU A 1 177 ? -21.484 22.720 29.051 1.00 52.19 177 LEU A CA 1
ATOM 1365 C C . LEU A 1 177 ? -22.213 22.273 30.328 1.00 52.19 177 LEU A C 1
ATOM 1367 O O . LEU A 1 177 ? -23.349 22.676 30.561 1.00 52.19 177 LEU A O 1
ATOM 1371 N N . GLY A 1 178 ? -21.534 21.510 31.191 1.00 53.59 178 GLY A N 1
ATOM 1372 C CA . GLY A 1 178 ? -22.034 21.128 32.509 1.00 53.59 178 GLY A CA 1
ATOM 1373 C C . GLY A 1 178 ? -22.328 22.340 33.391 1.00 53.59 178 GLY A C 1
ATOM 1374 O O . GLY A 1 178 ? -23.429 22.438 33.919 1.00 53.59 178 GLY A O 1
ATOM 1375 N N . GLN A 1 179 ? -21.406 23.303 33.488 1.00 57.19 179 GLN A N 1
ATOM 1376 C CA . GLN A 1 179 ? -21.605 24.543 34.251 1.00 57.19 179 GLN A CA 1
ATOM 1377 C C . GLN A 1 179 ? -22.697 25.444 33.660 1.00 57.19 179 GLN A C 1
ATOM 1379 O O . GLN A 1 179 ? -23.477 26.022 34.412 1.00 57.19 179 GLN A O 1
ATOM 1384 N N . SER A 1 180 ? -22.804 25.540 32.334 1.00 55.88 180 SER A N 1
ATOM 1385 C CA . SER A 1 180 ? -23.846 26.324 31.659 1.00 55.88 180 SER A CA 1
ATOM 1386 C C . SER A 1 180 ? -25.245 25.733 31.872 1.00 55.88 180 SER A C 1
ATOM 1388 O O . SER A 1 180 ? -26.187 26.462 32.196 1.00 55.88 180 SER A O 1
ATOM 1390 N N . ILE A 1 181 ? -25.382 24.408 31.759 1.00 58.56 181 ILE A N 1
ATOM 1391 C CA . ILE A 1 181 ? -26.647 23.702 31.989 1.00 58.56 181 ILE A CA 1
ATOM 1392 C C . ILE A 1 181 ? -27.023 23.746 33.475 1.00 58.56 181 ILE A C 1
ATOM 1394 O O . ILE A 1 181 ? -28.159 24.093 33.795 1.00 58.56 181 ILE A O 1
ATOM 1398 N N . PHE A 1 182 ? -26.085 23.478 34.394 1.00 57.22 182 PHE A N 1
ATOM 1399 C CA . PHE A 1 182 ? -26.355 23.584 35.834 1.00 57.22 182 PHE A CA 1
ATOM 1400 C C . PHE A 1 182 ? -26.706 25.016 36.237 1.00 57.22 182 PHE A C 1
ATOM 1402 O O . PHE A 1 182 ? -27.664 25.212 36.976 1.00 57.22 182 PHE A O 1
ATOM 1409 N N . GLY A 1 183 ? -25.996 26.017 35.709 1.00 54.34 183 GLY A N 1
ATOM 1410 C CA . GLY A 1 183 ? -26.290 27.430 35.947 1.00 54.34 183 GLY A CA 1
ATOM 1411 C C . GLY A 1 183 ? -27.694 27.815 35.485 1.00 54.34 183 GLY A C 1
ATOM 1412 O O . GLY A 1 183 ? -28.417 28.489 36.213 1.00 54.34 183 GLY A O 1
ATOM 1413 N N . THR A 1 184 ? -28.125 27.316 34.325 1.00 57.88 184 THR A N 1
ATOM 1414 C CA . THR A 1 184 ? -29.459 27.596 33.777 1.00 57.88 184 THR A CA 1
ATOM 1415 C C . THR A 1 184 ? -30.560 26.896 34.578 1.00 57.88 184 THR A C 1
ATOM 1417 O O . THR A 1 184 ? -31.575 27.516 34.889 1.00 57.88 184 THR A O 1
ATOM 1420 N N . ILE A 1 185 ? -30.354 25.637 34.983 1.00 63.09 185 ILE A N 1
ATOM 1421 C CA . ILE A 1 185 ? -31.299 24.892 35.831 1.00 63.09 185 ILE A CA 1
ATOM 1422 C C . ILE A 1 185 ? -31.406 25.530 37.222 1.00 63.09 185 ILE A C 1
ATOM 1424 O O . ILE A 1 185 ? -32.513 25.693 37.731 1.00 63.09 185 ILE A O 1
ATOM 1428 N N . TYR A 1 186 ? -30.286 25.941 37.822 1.00 58.12 186 TYR A N 1
ATOM 1429 C CA . TYR A 1 186 ? -30.270 26.599 39.131 1.00 58.12 186 TYR A CA 1
ATOM 1430 C C . TYR A 1 186 ? -30.974 27.963 39.079 1.00 58.12 186 TYR A C 1
ATOM 1432 O O . TYR A 1 186 ? -31.775 28.286 39.955 1.00 58.12 186 TYR A O 1
ATOM 1440 N N . PHE A 1 187 ? -30.755 28.734 38.008 1.00 60.38 187 PHE A N 1
ATOM 1441 C CA . PHE A 1 187 ? -31.427 30.016 37.793 1.00 60.38 187 PHE A CA 1
ATOM 1442 C C . PHE A 1 187 ? -32.941 29.854 37.577 1.00 60.38 187 PHE A C 1
ATOM 1444 O O . PHE A 1 187 ? -33.731 30.630 38.117 1.00 60.38 187 PHE A O 1
ATOM 1451 N N . LEU A 1 188 ? -33.367 28.816 36.846 1.00 58.78 188 LEU A N 1
ATOM 1452 C CA . LEU A 1 188 ? -34.784 28.465 36.691 1.00 58.78 188 LEU A CA 1
ATOM 1453 C C . LEU A 1 188 ? -35.415 28.011 38.013 1.00 58.78 188 LEU A C 1
ATOM 1455 O O . LEU A 1 188 ? -36.521 28.442 38.338 1.00 58.78 188 LEU A O 1
ATOM 1459 N N . ALA A 1 189 ? -34.717 27.183 38.793 1.00 58.88 189 ALA A N 1
ATOM 1460 C CA . ALA A 1 189 ? -35.199 26.698 40.082 1.00 58.88 189 ALA A CA 1
ATOM 1461 C C . ALA A 1 189 ? -35.394 27.845 41.089 1.00 58.88 189 ALA A C 1
ATOM 1463 O O . ALA A 1 189 ? -36.438 27.915 41.738 1.00 58.88 189 ALA A O 1
ATOM 1464 N N . ILE A 1 190 ? -34.450 28.790 41.162 1.00 65.00 190 ILE A N 1
ATOM 1465 C CA . ILE A 1 190 ? -34.569 29.983 42.014 1.00 65.00 190 ILE A CA 1
ATOM 1466 C C . ILE A 1 190 ? -35.750 30.857 41.575 1.00 65.00 190 ILE A C 1
ATOM 1468 O O . ILE A 1 190 ? -36.540 31.277 42.418 1.00 65.00 190 ILE A O 1
ATOM 1472 N N . ASN A 1 191 ? -35.933 31.090 40.271 1.00 59.78 191 ASN A N 1
ATOM 1473 C CA . ASN A 1 191 ? -37.050 31.902 39.772 1.00 59.78 191 ASN A CA 1
ATOM 1474 C C . ASN A 1 191 ? -38.424 31.287 40.089 1.00 59.78 191 ASN A C 1
ATOM 1476 O O . ASN A 1 191 ? -39.369 32.006 40.416 1.00 59.78 191 ASN A O 1
ATOM 1480 N N . ILE A 1 192 ? -38.539 29.957 40.028 1.00 64.12 192 ILE A N 1
ATOM 1481 C CA . ILE A 1 192 ? -39.773 29.241 40.379 1.00 64.12 192 ILE A CA 1
ATOM 1482 C C . ILE A 1 192 ? -40.050 29.334 41.887 1.00 64.12 192 ILE A C 1
ATOM 1484 O O . ILE A 1 192 ? -41.195 29.561 42.277 1.00 64.12 192 ILE A O 1
ATOM 1488 N N . ILE A 1 193 ? -39.025 29.212 42.736 1.00 59.78 193 ILE A N 1
ATOM 1489 C CA . ILE A 1 193 ? -39.169 29.328 44.197 1.00 59.78 193 ILE A CA 1
ATOM 1490 C C . ILE A 1 193 ? -39.531 30.766 44.603 1.00 59.78 193 ILE A C 1
ATOM 1492 O O . ILE A 1 193 ? -40.460 30.961 45.386 1.00 59.78 193 ILE A O 1
ATOM 1496 N N . CYS A 1 194 ? -38.884 31.782 44.022 1.00 57.75 194 CYS A N 1
ATOM 1497 C CA . CYS A 1 194 ? -39.195 33.189 44.294 1.00 57.75 194 CYS A CA 1
ATOM 1498 C C . CYS A 1 194 ? -40.609 33.588 43.841 1.00 57.75 194 CYS A C 1
ATOM 1500 O O . CYS A 1 194 ? -41.281 34.339 44.549 1.00 57.75 194 CYS A O 1
ATOM 1502 N N . ARG A 1 195 ? -41.110 33.047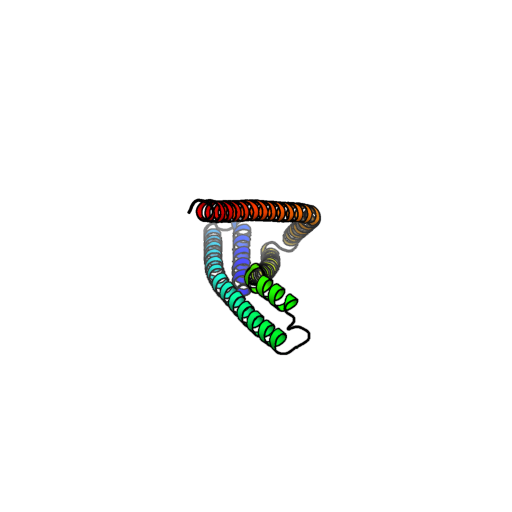 42.720 1.00 54.16 195 ARG A N 1
ATOM 1503 C CA . ARG A 1 195 ? -42.508 33.249 42.289 1.00 54.16 195 ARG A CA 1
ATOM 1504 C C . ARG A 1 195 ? -43.536 32.580 43.201 1.00 54.16 195 ARG A C 1
ATOM 1506 O O . ARG A 1 195 ? -44.668 33.040 43.262 1.00 54.16 195 ARG A O 1
ATOM 1513 N N . LYS A 1 196 ? -43.167 31.507 43.903 1.00 51.34 196 LYS A N 1
ATOM 1514 C CA . LYS A 1 196 ? -44.079 30.778 44.799 1.00 51.34 196 LYS A CA 1
ATOM 1515 C C . LYS A 1 196 ? -44.215 31.417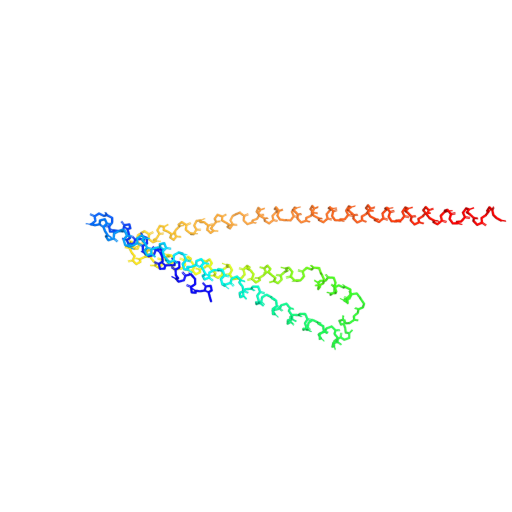 46.186 1.00 51.34 196 LYS A C 1
ATOM 1517 O O . LYS A 1 196 ? -45.153 31.093 46.895 1.00 51.34 196 LYS A O 1
ATOM 1522 N N . HIS A 1 197 ? -43.289 32.302 46.558 1.00 50.94 197 HIS A N 1
ATOM 1523 C CA . HIS A 1 197 ? -43.294 33.043 47.827 1.00 50.94 197 HIS A CA 1
ATOM 1524 C C . HIS A 1 197 ? -43.858 34.472 47.716 1.00 50.94 197 HIS A C 1
ATOM 1526 O O . HIS A 1 197 ? -43.887 35.193 48.709 1.00 50.94 197 HIS A O 1
ATOM 1532 N N . SER A 1 198 ? -44.267 34.889 46.515 1.00 49.66 198 SER A N 1
ATOM 1533 C CA . SER A 1 198 ? -44.816 36.219 46.209 1.00 49.66 198 SER A CA 1
ATOM 1534 C C . SER A 1 198 ? -46.301 36.190 45.801 1.00 49.66 198 SER A C 1
ATOM 1536 O O . SER A 1 198 ? -46.820 37.198 45.324 1.00 49.66 198 SER A O 1
ATOM 1538 N N . ALA A 1 199 ? -46.976 35.056 46.014 1.00 44.59 199 ALA A N 1
ATOM 1539 C CA . ALA A 1 199 ? -48.425 34.868 45.918 1.00 44.59 199 ALA A CA 1
ATOM 1540 C C . ALA A 1 199 ? -48.955 34.395 47.275 1.00 44.59 199 ALA A C 1
ATOM 1542 O O . ALA A 1 199 ? -50.081 34.801 47.631 1.00 44.59 199 ALA A O 1
#

Secondary structure (DSSP, 8-state):
-HHHHHHHHHHHHHHHHHHHHHTTT-HHHHHHHHHHHHHHHHHHHHHHHHHHHHHHHHHHHHHHHHHHHHHHHHHH-TTT--HHHHHHHHHHHHHTHHHHHHHHHHHHHHHHHHHHHHHHHHHHHHHHH-HHHHHHHHHHHHHHHHHHHHHHHHHHHHHHHHHHHHHHHHHHHHHHHHHHHHHHHHHHHHHHHHHHS--